Protein AF-A0AAP0NH43-F1 (afdb_monomer_lite)

Structure (mmCIF, N/CA/C/O backbone):
data_AF-A0AAP0NH43-F1
#
_entry.id   AF-A0AAP0NH43-F1
#
loop_
_atom_site.group_PDB
_atom_site.id
_atom_site.type_symbol
_atom_site.label_atom_id
_atom_site.label_alt_id
_atom_site.label_comp_id
_atom_site.label_asym_id
_atom_site.label_entity_id
_atom_site.label_seq_id
_atom_site.pdbx_PDB_ins_code
_atom_site.Cartn_x
_atom_site.Cartn_y
_atom_site.Cartn_z
_atom_site.occupancy
_atom_site.B_iso_or_equiv
_atom_site.auth_seq_id
_atom_site.auth_comp_id
_atom_site.auth_asym_id
_atom_site.auth_atom_id
_atom_site.pdbx_PDB_model_num
ATOM 1 N N . MET A 1 1 ? 4.605 28.613 20.830 1.00 32.34 1 MET A N 1
ATOM 2 C CA . MET A 1 1 ? 5.825 27.874 21.217 1.00 32.34 1 MET A CA 1
ATOM 3 C C . MET A 1 1 ? 5.755 26.516 20.529 1.00 32.34 1 MET A C 1
ATOM 5 O O . MET A 1 1 ? 4.853 25.742 20.828 1.00 32.34 1 MET A O 1
ATOM 9 N N . GLN A 1 2 ? 6.570 26.328 19.493 1.00 30.38 2 GLN A N 1
ATOM 10 C CA . GLN A 1 2 ? 6.540 25.186 18.573 1.00 30.38 2 GLN A CA 1
ATOM 11 C C . GLN A 1 2 ? 7.007 23.934 19.332 1.00 30.38 2 GLN A C 1
ATOM 13 O O . GLN A 1 2 ? 8.040 23.977 19.994 1.00 30.38 2 GLN A O 1
ATOM 18 N N . LYS A 1 3 ? 6.209 22.860 19.336 1.00 32.19 3 LYS A N 1
ATOM 19 C CA . LYS A 1 3 ? 6.607 21.598 19.978 1.00 32.19 3 LYS A CA 1
ATOM 20 C C . LYS A 1 3 ? 7.585 20.870 19.043 1.00 32.19 3 LYS A C 1
ATOM 22 O O . LYS A 1 3 ? 7.276 20.797 17.853 1.00 32.19 3 LYS A O 1
ATOM 27 N N . PRO A 1 4 ? 8.721 20.355 19.540 1.00 31.78 4 PRO A N 1
ATOM 28 C CA . PRO A 1 4 ? 9.677 19.633 18.707 1.00 31.78 4 PRO A CA 1
ATOM 29 C C . PRO A 1 4 ? 9.049 18.349 18.153 1.00 31.78 4 PRO A C 1
ATOM 31 O O . PRO A 1 4 ? 8.292 17.666 18.848 1.00 31.78 4 PRO A O 1
ATOM 34 N N . VAL A 1 5 ? 9.352 18.041 16.892 1.00 36.41 5 VAL A N 1
ATOM 35 C CA . VAL A 1 5 ? 8.942 16.800 16.223 1.00 36.41 5 VAL A CA 1
ATOM 36 C C . VAL A 1 5 ? 9.982 15.725 16.536 1.00 36.41 5 VAL A C 1
ATOM 38 O O . VAL A 1 5 ? 11.179 15.952 16.376 1.00 36.41 5 VAL A O 1
ATOM 41 N N . ILE A 1 6 ? 9.529 14.565 17.011 1.00 36.94 6 ILE A N 1
ATOM 42 C CA . ILE A 1 6 ? 10.383 13.418 17.340 1.00 36.94 6 ILE A CA 1
ATOM 43 C C . ILE A 1 6 ? 10.369 12.475 16.134 1.00 36.94 6 ILE A C 1
ATOM 45 O O . ILE A 1 6 ? 9.297 12.018 15.736 1.00 36.94 6 ILE A O 1
ATOM 49 N N . MET A 1 7 ? 11.532 12.201 15.540 1.00 35.34 7 MET A N 1
ATOM 50 C CA . MET A 1 7 ? 11.675 11.243 14.436 1.00 35.34 7 MET A CA 1
ATOM 51 C C . MET A 1 7 ? 12.360 9.975 14.939 1.00 35.34 7 MET A C 1
ATOM 53 O O . MET A 1 7 ? 13.456 10.054 15.495 1.00 35.34 7 MET A O 1
ATOM 57 N N . ALA A 1 8 ? 11.730 8.817 14.723 1.00 36.88 8 ALA A N 1
ATOM 58 C CA . ALA A 1 8 ? 12.273 7.522 15.111 1.00 36.88 8 ALA A CA 1
ATOM 59 C C . ALA A 1 8 ? 12.771 6.739 13.888 1.00 36.88 8 ALA A C 1
ATOM 61 O O . ALA A 1 8 ? 11.999 6.053 13.222 1.00 36.88 8 ALA A O 1
ATOM 62 N N . LEU A 1 9 ? 14.072 6.812 13.590 1.00 36.31 9 LEU A N 1
ATOM 63 C CA . LEU A 1 9 ? 14.700 5.898 12.631 1.00 36.31 9 LEU A CA 1
ATOM 64 C C . LEU A 1 9 ? 15.127 4.624 13.371 1.00 36.31 9 LEU A C 1
ATOM 66 O O . LEU A 1 9 ? 15.939 4.650 14.290 1.00 36.31 9 LEU A O 1
ATOM 70 N N . SER A 1 10 ? 14.575 3.477 12.991 1.00 33.34 10 SER A N 1
ATOM 71 C CA . SER A 1 10 ? 14.989 2.190 13.553 1.00 33.34 10 SER A CA 1
ATOM 72 C C . SER A 1 10 ? 16.256 1.694 12.848 1.00 33.34 10 SER A C 1
ATOM 74 O O . SER A 1 10 ? 16.202 1.168 11.740 1.00 33.34 10 SER A O 1
ATOM 76 N N . ASN A 1 11 ? 17.399 1.824 13.524 1.00 30.52 11 ASN A N 1
ATOM 77 C CA . ASN A 1 11 ? 18.545 0.943 13.324 1.00 30.52 11 ASN A CA 1
ATOM 78 C C . ASN A 1 11 ? 18.842 0.235 14.659 1.00 30.52 11 ASN A C 1
ATOM 80 O O . ASN A 1 11 ? 19.116 0.918 15.645 1.00 30.52 11 ASN A O 1
ATOM 84 N N . PRO A 1 12 ? 18.752 -1.103 14.741 1.00 32.88 12 PRO A N 1
ATOM 85 C CA . PRO A 1 12 ? 19.100 -1.857 15.935 1.00 32.88 12 PRO A CA 1
ATOM 86 C C . PRO A 1 12 ? 20.591 -2.220 15.906 1.00 32.88 12 PRO A C 1
ATOM 88 O O . PRO A 1 12 ? 20.947 -3.395 15.914 1.00 32.88 12 PRO A O 1
ATOM 91 N N . THR A 1 13 ? 21.474 -1.226 15.857 1.00 35.88 13 THR A N 1
ATOM 92 C CA . THR A 1 13 ? 22.888 -1.411 16.201 1.00 35.88 13 THR A CA 1
ATOM 93 C C . THR A 1 13 ? 23.391 -0.199 16.973 1.00 35.88 13 THR A C 1
ATOM 95 O O . THR A 1 13 ? 22.907 0.917 16.808 1.00 35.88 13 THR A O 1
ATOM 98 N N . SER A 1 14 ? 24.357 -0.440 17.857 1.00 36.69 14 SER A N 1
ATOM 99 C CA . SER A 1 14 ? 24.960 0.485 18.826 1.00 36.69 14 SER A CA 1
ATOM 100 C C . SER A 1 14 ? 25.767 1.644 18.213 1.00 36.69 14 SER A C 1
ATOM 102 O O . SER A 1 14 ? 26.727 2.112 18.819 1.00 36.69 14 SER A O 1
ATOM 104 N N . GLN A 1 15 ? 25.423 2.087 17.004 1.00 40.03 15 GLN A N 1
ATOM 105 C CA . GLN A 1 15 ? 26.043 3.214 16.316 1.00 40.03 15 GLN A CA 1
ATOM 106 C C . GLN A 1 15 ? 24.947 4.091 15.708 1.00 40.03 15 GLN A C 1
ATOM 108 O O . GLN A 1 15 ? 24.573 3.947 14.546 1.00 40.03 15 GLN A O 1
ATOM 113 N N . SER A 1 16 ? 24.399 4.993 16.520 1.00 42.12 16 SER A N 1
ATOM 114 C CA . SER A 1 16 ? 23.664 6.143 16.002 1.00 42.12 16 SER A CA 1
ATOM 115 C C . SER A 1 16 ? 24.661 7.093 15.333 1.00 4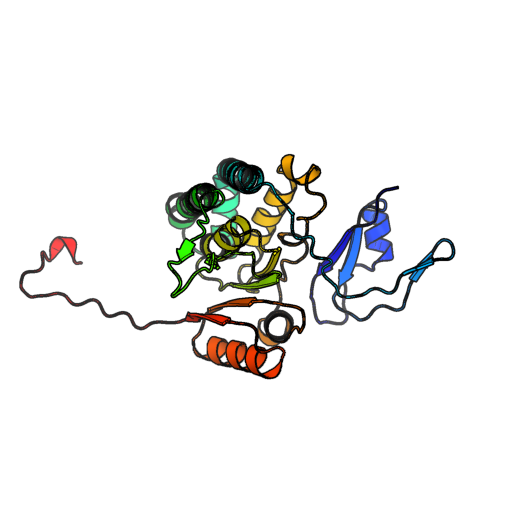2.12 16 SER A C 1
ATOM 117 O O . SER A 1 16 ? 25.631 7.494 15.971 1.00 42.12 16 SER A O 1
ATOM 119 N N . GLU A 1 17 ? 24.418 7.487 14.082 1.00 40.03 17 GLU A N 1
ATOM 120 C CA . GLU A 1 17 ? 25.254 8.471 13.370 1.00 40.03 17 GLU A CA 1
ATOM 121 C C . GLU A 1 17 ? 25.128 9.901 13.939 1.00 40.03 17 GLU A C 1
ATOM 123 O O . GLU A 1 17 ? 25.898 10.781 13.566 1.00 40.03 17 GLU A O 1
ATOM 128 N N . CYS A 1 18 ? 24.172 10.145 14.844 1.00 41.47 18 CYS A N 1
ATOM 129 C CA . CYS A 1 18 ? 24.058 11.377 15.625 1.00 41.47 18 CYS A CA 1
ATOM 130 C C . CYS A 1 18 ? 23.290 11.138 16.936 1.00 41.47 18 CYS A C 1
ATOM 132 O O . CYS A 1 18 ? 22.401 10.284 17.011 1.00 41.47 18 CYS A O 1
ATOM 134 N N . THR A 1 19 ? 23.623 11.903 17.969 1.00 49.22 19 THR A N 1
ATOM 135 C CA . THR A 1 19 ? 22.902 11.971 19.246 1.00 49.22 19 THR A CA 1
ATOM 136 C C . THR A 1 19 ? 21.683 12.894 19.141 1.00 49.22 19 THR A C 1
ATOM 138 O O . THR A 1 19 ? 21.646 13.804 18.314 1.00 49.22 19 THR A O 1
ATOM 141 N N . ALA A 1 20 ? 20.687 12.720 20.017 1.00 46.12 20 ALA A N 1
ATOM 142 C CA . ALA A 1 20 ? 19.491 13.570 20.060 1.00 46.12 20 ALA A CA 1
ATOM 143 C C . ALA A 1 20 ? 19.814 15.074 20.218 1.00 46.12 20 ALA A C 1
ATOM 145 O O . ALA A 1 20 ? 19.116 15.921 19.657 1.00 46.12 20 ALA A O 1
ATOM 146 N N . GLU A 1 21 ? 20.886 15.400 20.947 1.00 47.81 21 GLU A N 1
ATOM 147 C CA . GLU A 1 21 ? 21.361 16.768 21.176 1.00 47.81 21 GLU A CA 1
ATOM 148 C C . GLU A 1 21 ? 22.017 17.376 19.926 1.00 47.81 21 GLU A C 1
ATOM 150 O O . GLU A 1 21 ? 21.708 18.513 19.554 1.00 47.81 21 GLU A O 1
ATOM 155 N N . GLU A 1 22 ? 22.850 16.609 19.216 1.00 48.50 22 GLU A N 1
ATOM 156 C CA . GLU A 1 22 ? 23.424 17.019 17.924 1.00 48.50 22 GLU A CA 1
ATOM 157 C C . GLU A 1 22 ? 22.325 17.271 16.893 1.00 48.50 22 GLU A C 1
ATOM 159 O O . GLU A 1 22 ? 22.345 18.264 16.166 1.00 48.50 22 GLU A O 1
ATOM 164 N N . ALA A 1 23 ? 21.317 16.408 16.879 1.00 47.31 23 ALA A N 1
ATOM 165 C CA . ALA A 1 23 ? 20.202 16.479 15.957 1.00 47.31 23 ALA A CA 1
ATOM 166 C C . ALA A 1 23 ? 19.261 17.669 16.239 1.00 47.31 23 ALA A C 1
ATOM 168 O O . ALA A 1 23 ? 18.801 18.353 15.315 1.00 47.31 23 ALA A O 1
ATOM 169 N N . TYR A 1 24 ? 19.027 17.976 17.516 1.00 47.53 24 TYR A N 1
ATOM 170 C CA . TYR A 1 24 ? 18.317 19.180 17.953 1.00 47.53 24 TYR A CA 1
ATOM 171 C C . TYR A 1 24 ? 19.086 20.455 17.600 1.00 47.53 24 TYR A C 1
ATOM 173 O O . TYR A 1 24 ? 18.508 21.422 17.096 1.00 47.53 24 TYR A O 1
ATOM 181 N N . THR A 1 25 ? 20.402 20.437 17.788 1.00 48.38 25 THR A N 1
ATOM 182 C CA . THR A 1 25 ? 21.282 21.568 17.474 1.00 48.38 25 THR A CA 1
ATOM 183 C C . THR A 1 25 ? 21.350 21.822 15.968 1.00 48.38 25 THR A C 1
ATOM 185 O O . THR A 1 25 ? 21.124 22.950 15.520 1.00 48.38 25 THR A O 1
ATOM 188 N N . TRP A 1 26 ? 21.571 20.780 15.161 1.00 47.56 26 TRP A N 1
ATOM 189 C CA . TRP A 1 26 ? 21.638 20.875 13.699 1.00 47.56 26 TRP A CA 1
ATOM 190 C C . TRP A 1 26 ? 20.309 21.330 13.088 1.00 47.56 26 TRP A C 1
ATOM 192 O O . TRP A 1 26 ? 20.280 22.171 12.187 1.00 47.56 26 TRP A O 1
ATOM 202 N N . SER A 1 27 ? 19.193 20.853 13.644 1.00 41.84 27 SER A N 1
ATOM 203 C CA . SER A 1 27 ? 17.851 21.256 13.220 1.00 41.84 27 SER A CA 1
ATOM 204 C C . SER A 1 27 ? 17.395 22.607 13.780 1.00 41.84 27 SER A C 1
ATOM 206 O O . SER A 1 27 ? 16.277 23.027 13.482 1.00 41.84 27 SER A O 1
ATOM 208 N N . LYS A 1 28 ? 18.222 23.317 14.564 1.00 48.31 28 LYS A N 1
ATOM 209 C CA . LYS A 1 28 ? 17.872 24.588 15.232 1.00 48.31 28 LYS A CA 1
ATOM 210 C C . LYS A 1 28 ? 16.613 24.485 16.104 1.00 48.31 28 LYS A C 1
ATOM 212 O O . LYS A 1 28 ? 15.794 25.401 16.137 1.00 48.31 28 LYS A O 1
ATOM 217 N N . GLY A 1 29 ? 16.451 23.357 16.786 1.00 44.47 29 GLY A N 1
ATOM 218 C CA . GLY A 1 29 ? 15.331 23.085 17.683 1.00 44.47 29 GLY A CA 1
ATOM 219 C C . GLY A 1 29 ? 14.057 22.584 17.003 1.00 44.47 29 GLY A C 1
ATOM 220 O O . GLY A 1 29 ? 13.007 22.527 17.643 1.00 44.47 29 GLY A O 1
ATOM 221 N N . HIS A 1 30 ? 14.121 22.218 15.720 1.00 39.31 30 HIS A N 1
ATOM 222 C CA . HIS A 1 30 ? 12.954 21.732 14.980 1.00 39.31 30 HIS A CA 1
ATOM 223 C C . HIS A 1 30 ? 12.761 20.208 15.053 1.00 39.31 30 HIS A C 1
ATOM 225 O O . HIS A 1 30 ? 11.638 19.743 14.849 1.00 39.31 30 HIS A O 1
ATOM 231 N N . ALA A 1 31 ? 13.805 19.433 15.361 1.00 36.66 31 ALA A N 1
ATOM 232 C CA . ALA A 1 31 ? 13.747 17.973 15.390 1.00 36.66 31 ALA A CA 1
ATOM 233 C C . ALA A 1 31 ? 14.529 17.372 16.566 1.00 36.66 31 ALA A C 1
ATOM 235 O O . ALA A 1 31 ? 15.609 17.839 16.907 1.00 36.66 31 ALA A O 1
ATOM 236 N N . ILE A 1 32 ? 14.003 16.295 17.148 1.00 42.19 32 ILE A N 1
ATOM 237 C CA . ILE A 1 32 ? 14.752 15.378 18.017 1.00 42.19 32 ILE A CA 1
ATOM 238 C C . ILE A 1 32 ? 14.862 14.064 17.244 1.00 42.19 32 ILE A C 1
ATOM 240 O O . ILE A 1 32 ? 13.845 13.429 16.955 1.00 42.19 32 ILE A O 1
ATOM 244 N N . PHE A 1 33 ? 16.080 13.682 16.863 1.00 44.97 33 PHE A N 1
ATOM 245 C CA . PHE A 1 33 ? 16.330 12.412 16.188 1.00 44.97 33 PHE A CA 1
ATOM 246 C C . PHE A 1 33 ? 16.550 11.345 17.260 1.00 44.97 33 PHE A C 1
ATOM 248 O O . PHE A 1 33 ? 17.437 11.478 18.101 1.00 44.97 33 PHE A O 1
ATOM 255 N N . ALA A 1 34 ? 15.725 10.304 17.251 1.00 37.81 34 ALA A N 1
ATOM 256 C CA . ALA A 1 34 ? 15.794 9.212 18.206 1.00 37.81 34 ALA A CA 1
ATOM 257 C C . ALA A 1 34 ? 15.913 7.898 17.434 1.00 37.81 34 ALA A C 1
ATOM 259 O O . ALA A 1 34 ? 14.922 7.321 16.993 1.00 37.81 34 ALA A O 1
ATOM 260 N N . SER A 1 35 ? 17.140 7.408 17.250 1.00 39.31 35 SER A N 1
ATOM 261 C CA . SER A 1 35 ? 17.332 6.005 16.882 1.00 39.31 35 SER A CA 1
ATOM 262 C C . SER A 1 35 ? 16.654 5.124 17.930 1.00 39.31 35 SER A C 1
ATOM 264 O O . SER A 1 35 ? 16.740 5.472 19.100 1.00 39.31 35 SER A O 1
ATOM 266 N N . GLY A 1 36 ? 16.001 4.023 17.548 1.00 40.47 36 GLY A N 1
ATOM 267 C CA . GLY A 1 36 ? 15.178 3.153 18.415 1.00 40.47 36 GLY A CA 1
ATOM 268 C C . GLY A 1 36 ? 15.847 2.454 19.620 1.00 40.47 36 GLY A C 1
ATOM 269 O O . GLY A 1 36 ? 15.508 1.310 19.908 1.00 40.47 36 GLY A O 1
ATOM 270 N N . SER A 1 37 ? 16.764 3.112 20.323 1.00 36.03 37 SER A N 1
ATOM 271 C CA . SER A 1 37 ? 17.271 2.742 21.641 1.00 36.03 37 SER A CA 1
ATOM 272 C C . SER A 1 37 ? 16.378 3.343 22.737 1.00 36.03 37 SER A C 1
ATOM 274 O O . SER A 1 37 ? 15.854 4.446 22.560 1.00 36.03 37 SER A O 1
ATOM 276 N N . PRO A 1 38 ? 16.206 2.663 23.884 1.00 40.81 38 PRO A N 1
ATOM 277 C CA . PRO A 1 38 ? 15.618 3.282 25.066 1.00 40.81 38 PRO A CA 1
ATOM 278 C C . PRO A 1 38 ? 16.505 4.454 25.501 1.00 40.81 38 PRO A C 1
ATOM 280 O O . PRO A 1 38 ? 17.705 4.284 25.708 1.00 40.81 38 PRO A O 1
ATOM 283 N N . PHE A 1 39 ? 15.921 5.645 25.592 1.00 46.03 39 PHE A N 1
ATOM 284 C CA . PHE A 1 39 ? 16.594 6.842 26.088 1.00 46.03 39 PHE A CA 1
ATOM 285 C C . PHE A 1 39 ? 16.193 7.093 27.540 1.00 46.03 39 PHE A C 1
ATOM 287 O O . PHE A 1 39 ? 15.035 6.888 27.916 1.00 46.03 39 PHE A O 1
ATOM 294 N N . ASP A 1 40 ? 17.138 7.594 28.331 1.00 46.47 40 ASP A N 1
ATOM 295 C CA . ASP A 1 40 ? 16.840 8.111 29.660 1.00 46.47 40 ASP A CA 1
ATOM 296 C C . ASP A 1 40 ? 15.926 9.352 29.554 1.00 46.47 40 ASP A C 1
ATOM 298 O O . ASP A 1 40 ? 16.035 10.126 28.594 1.00 46.47 40 ASP A O 1
ATOM 302 N N . PRO A 1 41 ? 14.993 9.562 30.503 1.00 55.06 41 PRO A N 1
ATOM 303 C CA . PRO A 1 41 ? 14.165 10.763 30.543 1.00 55.06 41 PRO A CA 1
ATOM 304 C C . PRO A 1 41 ? 15.006 12.045 30.528 1.00 55.06 41 PRO A C 1
ATOM 306 O O . PRO A 1 41 ? 15.965 12.174 31.285 1.00 55.06 41 PRO A O 1
ATOM 309 N N . VAL A 1 42 ? 14.616 13.019 29.704 1.00 47.09 42 VAL A N 1
ATOM 310 C CA . VAL A 1 42 ? 15.303 14.313 29.597 1.00 47.09 42 VAL A CA 1
ATOM 311 C C . VAL A 1 42 ? 14.541 15.359 30.398 1.00 47.09 42 VAL A C 1
ATOM 313 O O . VAL A 1 42 ? 13.354 15.581 30.166 1.00 47.09 42 VAL A O 1
ATOM 316 N N . GLU A 1 43 ? 15.212 16.045 31.319 1.00 51.84 43 GLU A N 1
ATOM 317 C CA . GLU A 1 43 ? 14.629 17.163 32.062 1.00 51.84 43 GLU A CA 1
ATOM 318 C C . GLU A 1 43 ? 15.019 18.506 31.427 1.00 51.84 43 GLU A C 1
ATOM 320 O O . GLU A 1 43 ? 16.197 18.805 31.246 1.00 51.84 43 GLU A O 1
ATOM 325 N N . TYR A 1 44 ? 14.031 19.336 31.081 1.00 41.19 44 TYR A N 1
ATOM 326 C CA . TYR A 1 44 ? 14.266 20.676 30.537 1.00 41.19 44 TYR A CA 1
ATOM 327 C C . TYR A 1 44 ? 13.187 21.662 30.997 1.00 41.19 44 TYR A C 1
ATOM 329 O O . TYR A 1 44 ? 11.989 21.387 30.899 1.00 41.19 44 TYR A O 1
ATOM 337 N N . ASN A 1 45 ? 13.605 22.832 31.496 1.00 46.00 45 ASN A N 1
ATOM 338 C CA . ASN A 1 45 ? 12.727 23.873 32.053 1.00 46.00 45 ASN A CA 1
ATOM 339 C C . ASN A 1 45 ? 11.732 23.350 33.113 1.00 46.00 45 ASN A C 1
ATOM 341 O O . ASN A 1 45 ? 10.552 23.710 33.102 1.00 46.00 45 ASN A O 1
ATOM 345 N N . GLY A 1 46 ? 12.200 22.474 34.011 1.00 60.28 46 GLY A N 1
ATOM 346 C CA . GLY A 1 46 ? 11.394 21.893 35.094 1.00 60.28 46 GLY A CA 1
ATOM 347 C C . GLY A 1 46 ? 10.324 20.902 34.626 1.00 60.28 46 GLY A C 1
AT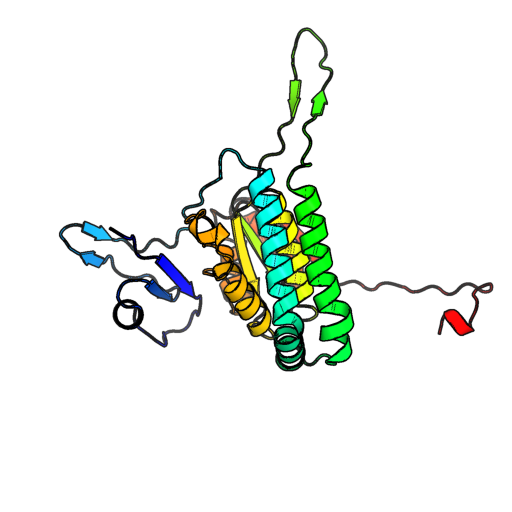OM 348 O O . GLY A 1 46 ? 9.376 20.620 35.358 1.00 60.28 46 GLY A O 1
ATOM 349 N N . LYS A 1 47 ? 10.428 20.404 33.388 1.00 37.44 47 LYS A N 1
ATOM 350 C CA . LYS A 1 47 ? 9.562 19.359 32.838 1.00 37.44 47 LYS A CA 1
ATOM 351 C C . LYS A 1 47 ? 10.398 18.151 32.451 1.00 37.44 47 LYS A C 1
ATOM 353 O O . LYS A 1 47 ? 11.387 18.286 31.736 1.00 37.44 47 LYS A O 1
ATOM 358 N N . VAL A 1 48 ? 9.953 16.979 32.891 1.00 48.03 48 VAL A N 1
ATOM 359 C CA . VAL A 1 48 ? 10.540 15.690 32.524 1.00 48.03 48 VAL A CA 1
ATOM 360 C C . VAL A 1 48 ? 9.862 15.190 31.253 1.00 48.03 48 VAL A C 1
ATOM 362 O O . VAL A 1 48 ? 8.650 14.967 31.217 1.00 48.03 48 VAL A O 1
ATOM 365 N N . PHE A 1 49 ? 10.651 15.022 30.203 1.00 41.81 49 PHE A N 1
ATOM 366 C CA . PHE A 1 49 ? 10.254 14.424 28.941 1.00 41.81 49 PHE A CA 1
ATOM 367 C C . PHE A 1 49 ? 10.744 12.983 28.938 1.00 41.81 49 PHE A C 1
ATOM 369 O O . PHE A 1 49 ? 11.929 12.719 28.767 1.00 41.81 49 PHE A O 1
ATOM 376 N N . VAL A 1 50 ? 9.825 12.043 29.142 1.00 46.00 50 VAL A N 1
ATOM 377 C CA . VAL A 1 50 ? 10.114 10.622 28.947 1.00 46.00 50 VAL A CA 1
ATOM 378 C C . VAL A 1 50 ? 9.990 10.340 27.447 1.00 46.00 50 VAL A C 1
ATOM 380 O O . VAL A 1 50 ? 8.896 10.526 26.902 1.00 46.00 50 VAL A O 1
ATOM 383 N N . PRO A 1 51 ? 11.068 9.935 26.756 1.00 42.31 51 PRO A N 1
ATOM 384 C CA . PRO A 1 51 ? 10.993 9.522 25.362 1.00 42.31 51 PRO A CA 1
ATOM 385 C C . PRO A 1 51 ? 10.182 8.225 25.266 1.00 42.31 51 PRO A C 1
ATOM 387 O O . PRO A 1 51 ? 10.686 7.119 25.422 1.00 42.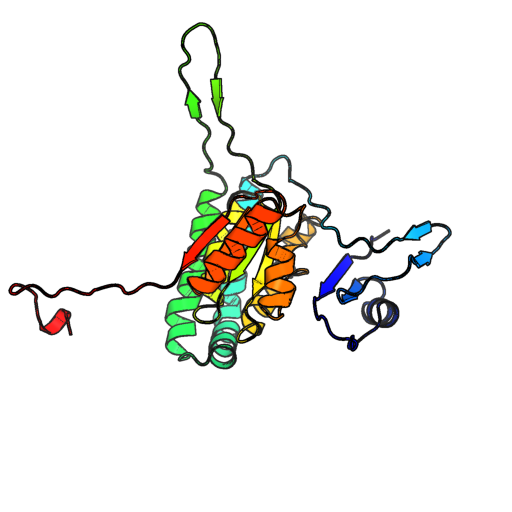31 51 PRO A O 1
ATOM 390 N N . GLY A 1 52 ? 8.876 8.377 25.055 1.00 37.41 52 GLY A N 1
ATOM 391 C CA . GLY A 1 52 ? 7.985 7.282 24.706 1.00 37.41 52 GLY A CA 1
ATOM 392 C C . GLY A 1 52 ? 8.090 6.991 23.215 1.00 37.41 52 GLY A 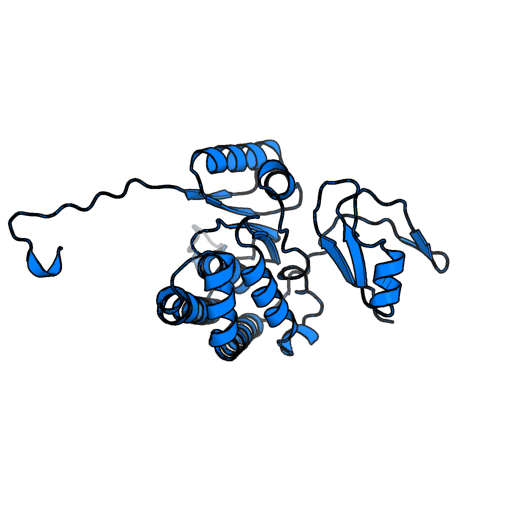C 1
ATOM 393 O O . GLY A 1 52 ? 8.011 7.903 22.391 1.00 37.41 52 GLY A O 1
ATOM 394 N N . GLN A 1 53 ? 8.222 5.720 22.856 1.00 36.81 53 GLN A N 1
ATOM 395 C CA . GLN A 1 53 ? 8.047 5.258 21.485 1.00 36.81 53 GLN A CA 1
ATOM 396 C C . GLN A 1 53 ? 6.544 5.253 21.179 1.00 36.81 53 GLN A C 1
ATOM 398 O O . GLN A 1 53 ? 5.913 4.210 21.232 1.00 36.81 53 GLN A O 1
ATOM 403 N N . PHE A 1 54 ? 5.928 6.422 20.973 1.00 34.41 54 PHE A N 1
ATOM 404 C CA . PHE A 1 54 ? 4.482 6.478 20.749 1.00 34.41 54 PHE A CA 1
ATOM 405 C C . PHE A 1 54 ? 4.049 7.516 19.718 1.00 34.41 54 PHE A C 1
ATOM 407 O O . PHE A 1 54 ? 4.178 8.730 19.905 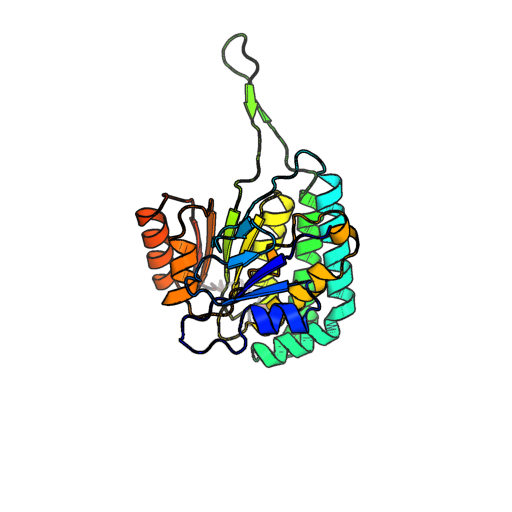1.00 34.41 54 PHE A O 1
ATOM 414 N N . LEU A 1 55 ? 3.433 6.978 18.660 1.00 31.78 55 LEU A N 1
ATOM 415 C CA . LEU A 1 55 ? 2.479 7.651 17.794 1.00 31.78 55 LEU A CA 1
ATOM 416 C C . LEU A 1 55 ? 1.360 8.249 18.655 1.00 31.78 55 LEU A C 1
ATOM 418 O O . LEU A 1 55 ? 0.514 7.528 19.176 1.00 31.78 55 LEU A O 1
ATOM 422 N N . ARG A 1 56 ? 1.293 9.575 18.761 1.00 28.66 56 ARG A N 1
ATOM 423 C CA . ARG A 1 56 ? 0.019 10.224 19.081 1.00 28.66 56 ARG A CA 1
ATOM 424 C C . ARG A 1 56 ? -0.736 10.427 17.775 1.00 28.66 56 ARG A C 1
ATOM 426 O O . ARG A 1 56 ? -0.447 11.350 17.019 1.00 28.66 56 ARG A O 1
ATOM 433 N N . VAL A 1 57 ? -1.652 9.503 17.516 1.00 29.62 57 VAL A N 1
ATOM 434 C CA . VAL A 1 57 ? -2.607 9.500 16.405 1.00 29.62 57 VAL A CA 1
ATOM 435 C C . VAL A 1 57 ? -3.666 10.556 16.674 1.00 29.62 57 VAL A C 1
ATOM 437 O O . VAL A 1 57 ? -4.243 10.594 17.757 1.00 29.62 57 VAL A O 1
ATOM 440 N N . PHE A 1 58 ? -3.933 11.406 15.690 1.00 31.23 58 PHE A N 1
ATOM 441 C CA . PHE A 1 58 ? -5.090 12.288 15.712 1.00 31.23 58 PHE A CA 1
ATOM 442 C C . PHE A 1 58 ? -5.989 11.875 14.561 1.00 31.23 58 PHE A C 1
ATOM 444 O O . PHE A 1 58 ? -5.652 12.070 13.394 1.00 31.23 58 PHE A O 1
ATOM 451 N N . ILE A 1 59 ? -7.113 11.256 14.910 1.00 35.81 59 ILE A N 1
ATOM 452 C CA . ILE A 1 59 ? -8.209 11.001 13.983 1.00 35.81 59 ILE A CA 1
ATOM 453 C C . ILE A 1 59 ? -8.849 12.361 13.720 1.00 35.81 59 ILE A C 1
ATOM 455 O O . ILE A 1 59 ? -9.293 13.037 14.648 1.00 35.81 59 ILE A O 1
ATOM 459 N N . MET A 1 60 ? -8.833 12.807 12.466 1.00 37.84 60 MET A N 1
ATOM 460 C CA . MET A 1 60 ? -9.566 14.011 12.104 1.00 37.84 60 MET A CA 1
ATOM 461 C C . MET A 1 60 ? -11.060 13.709 12.125 1.00 37.84 60 MET A C 1
ATOM 463 O O . MET A 1 60 ? -11.577 13.042 11.230 1.00 37.84 60 MET A O 1
ATOM 467 N N . GLU A 1 61 ? -11.745 14.245 13.128 1.00 37.06 61 GLU A N 1
ATOM 468 C CA . GLU A 1 61 ? -13.187 14.427 13.082 1.00 37.06 61 GLU A CA 1
ATOM 469 C C . GLU A 1 61 ? -13.490 15.477 12.004 1.00 37.06 61 GLU A C 1
ATOM 471 O O . GLU A 1 61 ? -13.239 16.669 12.166 1.00 37.06 61 GLU A O 1
ATOM 476 N N . ASP A 1 62 ? -13.991 14.980 10.876 1.00 48.31 62 ASP A N 1
ATOM 477 C CA . ASP A 1 62 ? -14.616 15.729 9.789 1.00 48.31 62 ASP A CA 1
ATOM 478 C C . ASP A 1 62 ? -13.678 16.532 8.858 1.00 48.31 62 ASP A C 1
ATOM 480 O O . ASP A 1 62 ? -13.120 17.568 9.232 1.00 48.31 62 ASP A O 1
ATOM 484 N N . LYS A 1 63 ? -13.517 16.024 7.614 1.00 53.53 63 LYS A N 1
ATOM 485 C CA . LYS A 1 63 ? -13.229 16.749 6.346 1.00 53.53 63 LYS A CA 1
ATOM 486 C C . LYS A 1 63 ? -12.846 15.780 5.205 1.00 53.53 63 LYS A C 1
ATOM 488 O O . LYS A 1 63 ? -11.723 15.797 4.694 1.00 53.53 63 LYS A O 1
ATOM 493 N N . ASP A 1 64 ? -13.787 14.971 4.717 1.00 56.53 64 ASP A N 1
ATOM 494 C CA . ASP A 1 64 ? -13.539 14.050 3.587 1.00 56.53 64 ASP A CA 1
ATOM 495 C C . ASP A 1 64 ? -13.013 14.752 2.319 1.00 56.53 64 ASP A C 1
ATOM 497 O O . ASP A 1 64 ? -12.069 14.292 1.671 1.00 56.53 64 ASP A O 1
ATOM 501 N N . LYS A 1 65 ? -13.528 15.955 2.029 1.00 59.38 65 LYS A N 1
ATOM 502 C CA . LYS A 1 65 ? -13.067 16.793 0.905 1.00 59.38 65 LYS A CA 1
ATOM 503 C C . LYS A 1 65 ? -11.606 17.232 1.027 1.00 59.38 65 LYS A C 1
ATOM 505 O O . LYS A 1 65 ? -10.972 17.546 0.022 1.00 59.38 65 LYS A O 1
ATOM 510 N N . PHE A 1 66 ? -11.068 17.289 2.241 1.00 69.44 66 PHE A N 1
ATOM 511 C CA . PHE A 1 66 ? -9.690 17.701 2.481 1.00 69.44 66 PHE A CA 1
ATOM 512 C C . PHE A 1 66 ? -8.718 16.553 2.207 1.00 69.44 66 PHE A C 1
ATOM 514 O O . PHE A 1 66 ? -7.727 16.779 1.518 1.00 69.44 66 PHE A O 1
ATOM 521 N N . LYS A 1 67 ? -9.064 15.318 2.611 1.00 75.44 67 LYS A N 1
ATOM 522 C CA . LYS A 1 67 ? -8.307 14.098 2.264 1.00 75.44 67 LYS A CA 1
ATOM 523 C C . LYS A 1 67 ? -8.161 13.944 0.750 1.00 75.44 67 LYS A C 1
ATOM 525 O O . LYS A 1 67 ? -7.054 13.760 0.256 1.00 75.44 67 LYS A O 1
ATOM 530 N N . SER A 1 68 ? -9.266 14.092 0.015 1.00 84.94 68 SER A N 1
ATOM 531 C CA . SER A 1 68 ? -9.267 14.007 -1.451 1.00 84.94 68 SER A CA 1
ATOM 532 C C . SER A 1 68 ? -8.307 15.022 -2.085 1.00 84.94 68 SER A C 1
ATOM 534 O O . SER A 1 68 ? -7.403 14.644 -2.826 1.00 84.94 68 SER A O 1
ATOM 536 N N . ARG A 1 69 ? -8.429 16.308 -1.722 1.00 83.88 69 ARG A N 1
ATOM 537 C CA . ARG A 1 69 ? -7.557 17.376 -2.245 1.00 83.88 69 ARG A CA 1
ATOM 538 C C . ARG A 1 69 ? -6.085 17.135 -1.950 1.00 83.88 69 ARG A C 1
ATOM 540 O O . ARG A 1 69 ? -5.244 17.392 -2.798 1.00 83.88 69 ARG A O 1
ATOM 547 N N . ILE A 1 70 ? -5.782 16.642 -0.759 1.00 82.69 70 ILE A N 1
ATOM 548 C CA . ILE A 1 70 ? -4.416 16.349 -0.340 1.00 82.69 70 ILE A CA 1
ATOM 549 C C . ILE A 1 70 ? -3.787 15.252 -1.193 1.00 82.69 70 ILE A C 1
ATOM 551 O O . ILE A 1 70 ? -2.654 15.411 -1.641 1.00 82.69 70 ILE A O 1
ATOM 555 N N . LEU A 1 71 ? -4.526 14.169 -1.443 1.00 87.44 71 LEU A N 1
ATOM 556 C CA . LEU A 1 71 ? -4.055 13.071 -2.284 1.00 87.44 71 LEU A CA 1
ATOM 557 C C . LEU A 1 71 ? -3.867 13.514 -3.742 1.00 87.44 71 LEU A C 1
ATOM 559 O O . LEU A 1 71 ? -2.895 13.094 -4.363 1.00 87.44 71 LEU A O 1
ATOM 563 N N . LEU A 1 72 ? -4.731 14.401 -4.255 1.00 91.25 72 LEU A N 1
ATOM 564 C CA . LEU A 1 72 ? -4.554 15.024 -5.575 1.00 91.25 72 LEU A CA 1
ATOM 565 C C . LEU A 1 72 ? -3.296 15.899 -5.623 1.00 91.25 72 LEU A C 1
ATOM 567 O O . LEU A 1 72 ? -2.430 15.670 -6.455 1.00 91.25 72 LEU A O 1
ATOM 571 N N . CYS A 1 73 ? -3.138 16.841 -4.687 1.00 88.75 73 CYS A N 1
ATOM 572 C CA . CYS A 1 73 ? -1.963 17.716 -4.661 1.00 88.75 73 CYS A CA 1
ATOM 573 C C . CYS A 1 73 ? -0.653 16.936 -4.501 1.00 88.75 73 CYS A C 1
ATOM 575 O O . CYS A 1 73 ? 0.374 17.327 -5.050 1.00 88.75 73 CYS A O 1
ATOM 577 N N . PHE A 1 74 ? -0.679 15.844 -3.738 1.00 87.69 74 PHE A N 1
ATOM 578 C CA . PHE A 1 74 ? 0.465 14.956 -3.607 1.00 87.69 74 PHE A CA 1
ATOM 579 C C . PHE A 1 74 ? 0.779 14.225 -4.922 1.00 87.69 74 PHE A C 1
ATOM 581 O O . PHE A 1 74 ? 1.944 14.164 -5.314 1.00 87.69 74 PHE A O 1
ATOM 588 N N . ALA A 1 75 ? -0.236 13.721 -5.627 1.00 92.25 75 ALA A N 1
ATOM 589 C CA . ALA A 1 75 ? -0.054 13.099 -6.935 1.00 92.25 75 ALA A CA 1
ATOM 590 C C . ALA A 1 75 ? 0.534 14.086 -7.960 1.00 92.25 75 ALA A C 1
ATOM 592 O O . ALA A 1 75 ? 1.529 13.755 -8.606 1.00 92.25 75 ALA A O 1
ATOM 593 N N . ASP A 1 76 ? 0.006 15.315 -8.020 1.00 92.19 76 ASP A N 1
ATOM 594 C CA . ASP A 1 76 ? 0.521 16.393 -8.878 1.00 92.19 76 ASP A CA 1
ATOM 595 C C . ASP A 1 76 ? 1.986 16.730 -8.554 1.00 92.19 76 ASP A C 1
ATOM 597 O O . ASP A 1 76 ? 2.790 17.033 -9.438 1.00 92.19 76 ASP A O 1
ATOM 601 N N . LEU A 1 77 ? 2.354 16.709 -7.269 1.00 90.75 77 LEU A N 1
ATOM 602 C CA . LEU A 1 77 ? 3.728 16.965 -6.847 1.00 90.75 77 LEU A CA 1
ATOM 603 C C . LEU A 1 77 ? 4.660 15.827 -7.274 1.00 90.75 77 LEU A C 1
ATOM 605 O O . LEU A 1 77 ? 5.728 16.087 -7.822 1.00 90.75 77 LEU A O 1
ATOM 609 N N . VAL A 1 78 ? 4.255 14.573 -7.085 1.00 90.88 78 VAL A N 1
ATOM 610 C CA . VAL A 1 78 ? 5.033 13.418 -7.556 1.00 90.88 78 VAL A CA 1
ATOM 611 C C . VAL A 1 78 ? 5.209 13.448 -9.072 1.00 90.88 78 VAL A C 1
ATOM 613 O O . VAL A 1 78 ? 6.304 13.173 -9.561 1.00 90.88 78 VAL A O 1
ATOM 616 N N . GLU A 1 79 ? 4.176 13.841 -9.817 1.00 94.06 79 GLU A N 1
ATOM 617 C CA . GLU A 1 79 ? 4.249 13.971 -11.273 1.00 94.06 79 GLU A CA 1
ATOM 618 C C . GLU A 1 79 ? 5.303 15.004 -11.710 1.00 94.06 79 GLU A C 1
ATOM 620 O O . GLU A 1 79 ? 6.087 14.734 -12.625 1.00 94.06 79 GLU A O 1
ATOM 625 N N . LYS A 1 80 ? 5.421 16.136 -11.000 1.00 94.81 80 LYS A N 1
ATOM 626 C CA . LYS A 1 80 ? 6.472 17.146 -11.250 1.00 94.81 80 LYS A CA 1
ATOM 627 C C . LYS A 1 80 ? 7.889 16.615 -11.024 1.00 94.81 80 LYS A C 1
ATOM 629 O O . LYS A 1 80 ? 8.811 17.044 -11.712 1.00 94.81 80 LYS A O 1
ATOM 634 N N . HIS A 1 81 ? 8.055 15.670 -10.101 1.00 93.69 81 HIS A N 1
ATOM 635 C CA . HIS A 1 81 ? 9.337 15.028 -9.785 1.00 93.69 81 HIS A CA 1
ATOM 636 C C . HIS A 1 81 ? 9.516 13.662 -10.467 1.00 93.69 81 HIS A C 1
ATOM 638 O O . HIS A 1 81 ? 10.433 12.909 -10.130 1.00 93.69 81 HIS A O 1
ATOM 644 N N . SER A 1 82 ? 8.669 13.330 -11.447 1.00 93.94 82 SER A N 1
ATOM 645 C CA . SER A 1 82 ? 8.663 12.023 -12.117 1.00 93.94 82 SER A CA 1
ATOM 646 C C . SER A 1 82 ? 10.019 11.653 -12.721 1.00 93.94 82 SER A C 1
ATOM 648 O O . SER A 1 82 ? 10.481 10.533 -12.536 1.00 93.94 82 SER A O 1
ATOM 650 N N . ASN A 1 83 ? 10.714 12.585 -13.374 1.00 92.50 83 ASN A N 1
ATOM 651 C CA . ASN A 1 83 ? 12.027 12.301 -13.963 1.00 92.50 83 ASN A CA 1
ATOM 652 C C . ASN A 1 83 ? 13.070 11.896 -12.908 1.00 92.50 83 ASN A C 1
ATOM 654 O O . ASN A 1 83 ? 13.794 10.921 -13.105 1.00 92.50 83 ASN A O 1
ATOM 658 N N . GLU A 1 84 ? 13.126 12.610 -11.782 1.00 93.31 84 GLU A N 1
ATOM 659 C CA . GLU A 1 84 ? 14.060 12.329 -10.684 1.00 93.31 84 GLU A CA 1
ATOM 660 C C . GLU A 1 84 ? 13.729 10.993 -10.015 1.00 93.31 84 GLU A C 1
ATOM 662 O O . GLU A 1 84 ? 14.613 10.164 -9.798 1.00 93.31 84 GLU A O 1
ATOM 667 N N . LEU A 1 85 ? 12.442 10.751 -9.756 1.00 91.81 85 LEU A N 1
ATOM 668 C CA . LEU A 1 85 ? 11.954 9.498 -9.188 1.00 91.81 85 LEU A CA 1
ATOM 669 C C . LEU A 1 85 ? 12.190 8.306 -10.116 1.00 91.81 85 LEU A C 1
ATOM 671 O O . LEU A 1 85 ? 12.502 7.222 -9.632 1.00 91.81 85 LEU A O 1
ATOM 675 N N . ALA A 1 86 ? 12.082 8.492 -11.433 1.00 94.19 86 ALA A N 1
ATOM 676 C CA . ALA A 1 86 ? 12.345 7.440 -12.408 1.00 94.19 86 ALA A CA 1
ATOM 677 C C . ALA A 1 86 ? 13.817 7.029 -12.375 1.00 94.19 86 ALA A C 1
ATOM 679 O O . ALA A 1 86 ? 14.120 5.836 -12.319 1.00 94.19 86 ALA A O 1
ATOM 680 N N . VAL A 1 87 ? 14.733 8.005 -12.369 1.00 92.44 87 VAL A N 1
ATOM 681 C CA . VAL A 1 87 ? 16.173 7.738 -12.234 1.00 92.44 87 VAL A CA 1
ATOM 682 C C . VAL A 1 87 ? 16.454 7.062 -10.894 1.00 92.44 87 VAL A C 1
ATOM 684 O O . VAL A 1 87 ? 17.130 6.036 -10.864 1.00 92.44 87 VAL A O 1
ATOM 687 N N . LEU A 1 88 ? 15.893 7.578 -9.800 1.00 87.12 88 LEU A N 1
ATOM 688 C CA . LEU A 1 88 ? 16.114 7.019 -8.470 1.00 87.12 88 LEU A CA 1
ATOM 689 C C . LEU A 1 88 ? 15.613 5.577 -8.362 1.00 87.12 88 LEU A C 1
ATOM 691 O O . LEU A 1 88 ? 16.359 4.720 -7.903 1.00 87.12 88 LEU A O 1
ATOM 695 N N . GLU A 1 89 ? 14.398 5.281 -8.826 1.00 88.31 89 GLU A N 1
ATOM 696 C CA . GLU A 1 89 ? 13.840 3.924 -8.807 1.00 88.31 89 GLU A CA 1
ATOM 697 C C . GLU A 1 89 ? 14.668 2.969 -9.676 1.00 88.31 89 GLU A C 1
ATOM 699 O O . GLU A 1 89 ? 14.930 1.840 -9.267 1.00 88.31 89 GLU A O 1
ATOM 704 N N . THR A 1 90 ? 15.139 3.431 -10.837 1.00 88.06 90 THR A N 1
ATOM 705 C CA . THR A 1 90 ? 16.036 2.667 -11.725 1.00 88.06 90 THR A CA 1
ATOM 706 C C . THR A 1 90 ? 17.315 2.270 -10.996 1.00 88.06 90 THR A C 1
ATOM 708 O O . THR A 1 90 ? 17.693 1.102 -11.008 1.00 88.06 90 THR A O 1
ATOM 711 N N . TRP A 1 91 ? 17.970 3.221 -10.326 1.00 87.62 91 TRP A N 1
ATOM 712 C CA . TRP A 1 91 ? 19.240 2.985 -9.634 1.00 87.62 91 TRP A CA 1
ATOM 713 C C . TRP A 1 91 ? 19.070 2.166 -8.355 1.00 87.62 91 TRP A C 1
ATOM 715 O O . TRP A 1 91 ? 19.865 1.274 -8.079 1.00 87.62 91 TRP A O 1
ATOM 725 N N . ASN A 1 92 ? 18.030 2.466 -7.585 1.00 79.88 92 ASN A N 1
ATOM 726 C CA . ASN A 1 92 ? 17.748 1.841 -6.300 1.00 79.88 92 ASN A CA 1
ATOM 727 C C . ASN A 1 92 ? 17.284 0.385 -6.472 1.00 79.88 92 ASN A C 1
ATOM 729 O O . ASN A 1 92 ? 17.698 -0.480 -5.713 1.00 79.88 92 ASN A O 1
ATOM 733 N N . ASN A 1 93 ? 16.443 0.098 -7.473 1.00 86.00 93 ASN A N 1
ATOM 734 C CA . ASN A 1 93 ? 15.900 -1.245 -7.705 1.00 86.00 93 ASN A CA 1
ATOM 735 C C . ASN A 1 93 ? 16.673 -2.065 -8.753 1.00 86.00 93 ASN A C 1
ATOM 737 O O . ASN A 1 93 ? 16.665 -3.292 -8.683 1.00 86.00 93 ASN A O 1
ATOM 741 N N . GLY A 1 94 ? 17.319 -1.415 -9.724 1.00 89.31 94 GLY A N 1
ATOM 742 C CA . GLY A 1 94 ? 17.987 -2.079 -10.848 1.00 89.31 94 GLY A CA 1
ATOM 743 C C . GLY A 1 94 ? 17.076 -2.393 -12.044 1.00 89.31 94 GLY A C 1
ATOM 744 O O . GLY A 1 94 ? 17.460 -3.177 -12.911 1.00 89.31 94 GLY A O 1
ATOM 745 N N . LYS A 1 95 ? 15.872 -1.809 -12.113 1.00 89.88 95 LYS A N 1
ATOM 746 C CA . LYS A 1 95 ? 14.944 -1.968 -13.250 1.00 89.88 95 LYS A CA 1
ATOM 747 C C . LYS A 1 95 ? 15.271 -1.020 -14.409 1.00 89.88 95 LYS A C 1
ATOM 749 O O . LYS A 1 95 ? 15.868 0.025 -14.169 1.00 89.88 95 LYS A O 1
ATOM 754 N N . PRO A 1 96 ? 14.843 -1.315 -15.653 1.00 96.19 96 PRO A N 1
ATOM 755 C CA . PRO A 1 96 ? 15.019 -0.397 -16.775 1.00 96.19 96 PRO A CA 1
ATOM 756 C C . PRO A 1 96 ? 14.340 0.957 -16.538 1.00 96.19 96 PRO A C 1
ATOM 758 O O . PRO A 1 96 ? 13.190 1.016 -16.098 1.00 96.19 96 PRO A O 1
ATOM 761 N N . TYR A 1 97 ? 15.016 2.041 -16.928 1.00 95.00 97 TYR A N 1
ATOM 762 C CA . TYR A 1 97 ? 14.486 3.402 -16.798 1.00 95.00 97 TYR A CA 1
ATOM 763 C C . TYR A 1 97 ? 13.132 3.577 -17.478 1.00 95.00 97 TYR A C 1
ATOM 765 O O . TYR A 1 97 ? 12.230 4.198 -16.924 1.00 95.00 97 TYR A O 1
ATOM 773 N N . GLU A 1 98 ? 12.958 2.983 -18.658 1.00 96.12 98 GLU A N 1
ATOM 774 C CA . GLU A 1 98 ? 11.698 3.065 -19.389 1.00 96.12 98 GLU A CA 1
ATOM 775 C C . GLU A 1 98 ? 10.530 2.444 -18.612 1.00 96.12 98 GLU A C 1
ATOM 777 O O . GLU A 1 98 ? 9.441 3.015 -18.589 1.00 96.12 98 GLU A O 1
ATOM 782 N N . GLN A 1 99 ? 10.760 1.331 -17.909 1.00 95.12 99 GLN A N 1
ATOM 783 C CA . GLN A 1 99 ? 9.744 0.719 -17.056 1.00 95.12 99 GLN A CA 1
ATOM 784 C C . GLN A 1 99 ? 9.387 1.643 -15.882 1.00 95.12 99 GLN A C 1
ATOM 786 O O . GLN A 1 99 ? 8.204 1.892 -15.634 1.00 95.12 99 GLN A O 1
ATOM 791 N N . ALA A 1 100 ? 10.390 2.195 -15.192 1.00 94.19 100 ALA A N 1
ATOM 792 C CA . ALA A 1 100 ? 10.168 3.117 -14.079 1.00 94.19 100 ALA A CA 1
ATOM 793 C C . ALA A 1 100 ? 9.410 4.385 -14.525 1.00 94.19 100 ALA A C 1
ATOM 795 O O . ALA A 1 100 ? 8.405 4.759 -13.916 1.00 94.19 100 ALA A O 1
ATOM 796 N N . ALA A 1 101 ? 9.853 5.007 -15.621 1.00 95.75 101 ALA A N 1
ATOM 797 C CA . ALA A 1 101 ? 9.333 6.277 -16.123 1.00 95.75 101 ALA A CA 1
ATOM 798 C C . ALA A 1 101 ? 7.968 6.155 -16.813 1.00 95.75 101 ALA A C 1
ATOM 800 O O . ALA A 1 101 ? 7.100 6.997 -16.597 1.00 95.75 101 ALA A O 1
ATOM 801 N N . LYS A 1 102 ? 7.765 5.135 -17.658 1.00 96.00 102 LYS A N 1
ATOM 802 C CA . LYS A 1 102 ? 6.562 5.027 -18.505 1.00 96.00 102 LYS A CA 1
ATOM 803 C C . LYS A 1 102 ? 5.483 4.109 -17.943 1.00 96.00 102 LYS A C 1
ATOM 805 O O . LYS A 1 102 ? 4.348 4.179 -18.403 1.00 96.00 102 LYS A O 1
ATOM 810 N N . THR A 1 103 ? 5.813 3.255 -16.973 1.00 95.25 103 THR A N 1
ATOM 811 C CA . THR A 1 103 ? 4.849 2.303 -16.397 1.00 95.25 103 THR A CA 1
ATOM 812 C C . THR A 1 103 ? 4.583 2.600 -14.929 1.00 95.25 103 THR A C 1
ATOM 814 O O . THR A 1 103 ? 3.446 2.883 -14.555 1.00 95.25 103 THR A O 1
ATOM 817 N N . GLU A 1 104 ? 5.615 2.567 -14.085 1.00 95.44 104 GLU A N 1
ATOM 818 C CA . GLU A 1 104 ? 5.419 2.593 -12.631 1.00 95.44 104 GLU A CA 1
ATOM 819 C C . GLU A 1 104 ? 5.012 3.960 -12.092 1.00 95.44 104 GLU A C 1
ATOM 821 O O . GLU A 1 104 ? 4.077 4.038 -11.298 1.00 95.44 104 GLU A O 1
ATOM 826 N N . LEU A 1 105 ? 5.658 5.039 -12.536 1.00 95.69 105 LEU A N 1
ATOM 827 C CA . LEU A 1 105 ? 5.293 6.392 -12.112 1.00 95.69 105 LEU A CA 1
ATOM 828 C C . LEU A 1 105 ? 3.902 6.826 -12.593 1.00 95.69 105 LEU A C 1
ATOM 830 O O . LEU A 1 105 ? 3.117 7.284 -11.761 1.00 95.69 105 LEU A O 1
ATOM 834 N N . PRO A 1 106 ? 3.525 6.630 -13.872 1.00 96.44 106 PRO A N 1
ATOM 835 C CA . PRO A 1 106 ? 2.160 6.900 -14.309 1.00 96.44 106 PRO A CA 1
ATOM 836 C C . PRO A 1 106 ? 1.130 6.074 -13.535 1.00 96.44 106 PRO A C 1
ATOM 838 O O . PRO A 1 106 ? 0.070 6.586 -13.170 1.00 96.44 106 PRO A O 1
ATOM 841 N N . LEU A 1 107 ? 1.445 4.810 -13.224 1.00 96.75 107 LEU A N 1
ATOM 842 C CA . LEU A 1 107 ? 0.584 3.974 -12.391 1.00 96.75 107 LEU A CA 1
ATOM 843 C C . LEU A 1 107 ? 0.483 4.512 -10.957 1.00 96.75 107 LEU A C 1
ATOM 845 O O . LEU A 1 107 ? -0.621 4.569 -10.420 1.00 96.75 107 LEU A O 1
ATOM 849 N N . PHE A 1 108 ? 1.592 4.943 -10.354 1.00 95.75 108 PHE A N 1
ATOM 850 C CA . PHE A 1 108 ? 1.621 5.565 -9.030 1.00 95.75 108 PHE A CA 1
ATOM 851 C C . PHE A 1 108 ? 0.686 6.777 -8.964 1.00 95.75 108 PHE A C 1
ATOM 853 O O . PHE A 1 108 ? -0.211 6.821 -8.120 1.00 95.75 108 PHE A O 1
ATOM 860 N N . VAL A 1 109 ? 0.851 7.731 -9.886 1.00 96.25 109 VAL A N 1
ATOM 861 C CA . VAL A 1 109 ? 0.037 8.958 -9.950 1.00 96.25 109 VAL A CA 1
ATOM 862 C C . VAL A 1 109 ? -1.437 8.603 -10.151 1.00 96.25 109 VAL A C 1
ATOM 864 O O . VAL A 1 109 ? -2.305 9.062 -9.405 1.00 96.25 109 VAL A O 1
ATOM 867 N N . ARG A 1 110 ? -1.728 7.690 -11.088 1.00 96.69 110 ARG A N 1
ATOM 868 C CA . ARG A 1 110 ? -3.090 7.206 -11.347 1.00 96.69 110 ARG A CA 1
ATOM 869 C C . ARG A 1 110 ? -3.734 6.575 -10.112 1.00 96.69 110 ARG A C 1
ATOM 871 O O . ARG A 1 110 ? -4.924 6.788 -9.882 1.00 96.69 110 ARG A O 1
ATOM 878 N N . LEU A 1 111 ? -2.988 5.791 -9.334 1.00 96.56 111 LEU A N 1
ATOM 879 C CA . LEU A 1 111 ? -3.497 5.171 -8.109 1.00 96.56 111 LEU A CA 1
ATOM 880 C C . LEU A 1 111 ? -3.880 6.233 -7.077 1.00 96.56 111 LEU A C 1
ATOM 882 O O . LEU A 1 111 ? -4.988 6.179 -6.547 1.00 96.56 111 LEU A O 1
ATOM 886 N N . PHE A 1 112 ? -3.032 7.237 -6.845 1.00 94.00 112 PHE A N 1
ATOM 887 C CA . PHE A 1 112 ? -3.369 8.327 -5.925 1.00 94.00 112 PHE A CA 1
ATOM 888 C C . PHE A 1 112 ? -4.567 9.154 -6.398 1.00 94.00 112 PHE A C 1
ATOM 890 O O . PHE A 1 112 ? -5.435 9.457 -5.579 1.00 94.00 112 PHE A O 1
ATOM 897 N N . HIS A 1 113 ? -4.697 9.430 -7.699 1.00 94.81 113 HIS A N 1
ATOM 898 C CA . HIS A 1 113 ? -5.909 10.048 -8.255 1.00 94.81 113 HIS A CA 1
ATOM 899 C C . HIS A 1 113 ? -7.160 9.194 -8.020 1.00 94.81 113 HIS A C 1
ATOM 901 O O . HIS A 1 113 ? -8.200 9.710 -7.608 1.00 94.81 113 HIS A O 1
ATOM 907 N N . CYS A 1 114 ? -7.060 7.879 -8.228 1.00 96.00 114 CYS A N 1
ATOM 908 C CA . CYS A 1 114 ? -8.157 6.950 -7.973 1.00 96.00 114 CYS A CA 1
ATOM 909 C C . CYS A 1 114 ? -8.582 6.984 -6.495 1.00 96.00 114 CYS A C 1
ATOM 911 O O . CYS A 1 114 ? -9.757 7.192 -6.194 1.00 96.00 114 CYS A O 1
ATOM 913 N N . TYR A 1 115 ? -7.633 6.856 -5.563 1.00 94.50 115 TYR A N 1
ATOM 914 C CA . TYR A 1 115 ? -7.926 6.866 -4.126 1.00 94.50 115 TYR A CA 1
ATOM 915 C C . TYR A 1 115 ? -8.406 8.230 -3.623 1.00 94.50 115 TYR A C 1
ATOM 917 O O . TYR A 1 115 ? -9.291 8.289 -2.769 1.00 94.50 115 TYR A O 1
ATOM 925 N N . ALA A 1 116 ? -7.912 9.328 -4.196 1.00 91.56 116 ALA A N 1
ATOM 926 C CA . ALA A 1 116 ? -8.456 10.656 -3.939 1.00 91.56 116 ALA A CA 1
ATOM 927 C C . ALA A 1 116 ? -9.939 10.751 -4.323 1.00 91.56 116 ALA A C 1
ATOM 929 O O . ALA A 1 116 ? -10.723 11.367 -3.599 1.00 91.56 116 ALA A O 1
ATOM 930 N N . GLY A 1 117 ? -10.329 10.110 -5.429 1.00 92.44 117 GLY A N 1
ATOM 931 C CA . GLY A 1 117 ? -11.721 10.002 -5.862 1.00 92.44 117 GLY A CA 1
ATOM 932 C C . GLY A 1 117 ? -12.599 9.153 -4.938 1.00 92.44 117 GLY A C 1
ATOM 933 O O . GLY A 1 117 ? -13.807 9.372 -4.905 1.00 92.44 117 GLY A O 1
ATOM 934 N N . TRP A 1 118 ? -12.017 8.224 -4.176 1.00 91.94 118 TRP A N 1
ATOM 935 C CA . TRP A 1 118 ? -12.725 7.412 -3.179 1.00 91.94 118 TRP A CA 1
ATOM 936 C C . TRP A 1 118 ? -12.877 8.098 -1.818 1.00 91.94 118 TRP A C 1
ATOM 938 O O . TRP A 1 118 ? -13.820 7.789 -1.092 1.00 91.94 118 TRP A O 1
ATOM 948 N N . ALA A 1 119 ? -11.981 9.024 -1.467 1.00 88.88 119 ALA A N 1
ATOM 949 C CA . ALA A 1 119 ? -11.890 9.597 -0.122 1.00 88.88 119 ALA A CA 1
ATOM 950 C C . ALA A 1 119 ? -13.168 10.311 0.370 1.00 88.88 119 ALA A C 1
ATOM 952 O O . ALA A 1 119 ? -13.361 10.421 1.578 1.00 88.88 119 ALA A O 1
ATOM 953 N N . ASP A 1 120 ? -14.036 10.775 -0.538 1.00 86.50 120 ASP A N 1
ATOM 954 C CA . ASP A 1 120 ? -15.332 11.407 -0.242 1.00 86.50 120 ASP A CA 1
ATOM 955 C C . ASP A 1 120 ? -16.554 10.545 -0.617 1.00 86.50 120 ASP A C 1
ATOM 957 O O . ASP A 1 120 ? -17.686 11.031 -0.611 1.00 86.50 120 ASP A O 1
ATOM 961 N N . LYS A 1 121 ? -16.335 9.263 -0.939 1.00 90.44 121 LYS A N 1
ATOM 962 C CA . LYS A 1 121 ? -17.364 8.297 -1.379 1.00 90.44 121 LYS A CA 1
ATOM 963 C C . LYS A 1 121 ? -17.387 7.030 -0.524 1.00 90.44 121 LYS A C 1
ATOM 965 O O . LYS A 1 121 ? -17.846 5.976 -0.959 1.00 90.44 121 LYS A O 1
ATOM 970 N N . ILE A 1 122 ? -16.895 7.113 0.709 1.00 87.75 122 ILE A N 1
ATOM 971 C CA . ILE A 1 122 ? -17.001 6.014 1.670 1.00 87.75 122 ILE A CA 1
ATOM 972 C C . ILE A 1 122 ? -18.427 6.021 2.223 1.00 87.75 122 ILE A C 1
ATOM 974 O O . ILE A 1 122 ? -18.762 6.739 3.165 1.00 87.75 122 ILE A O 1
ATOM 978 N N . HIS A 1 123 ? -19.297 5.265 1.558 1.00 86.62 123 HIS A N 1
ATOM 979 C CA . HIS A 1 123 ? -20.723 5.245 1.856 1.00 86.62 123 HIS A CA 1
ATOM 980 C C . HIS A 1 123 ? -21.043 4.446 3.118 1.00 86.62 123 HIS A C 1
ATOM 982 O O . HIS A 1 123 ? -20.380 3.465 3.450 1.00 86.62 123 HIS A O 1
ATOM 988 N N . ARG A 1 124 ? -22.110 4.875 3.785 1.00 88.19 124 ARG A N 1
ATOM 989 C CA . ARG A 1 124 ? -22.772 4.197 4.901 1.00 88.19 124 ARG A CA 1
ATOM 990 C C . ARG A 1 124 ? -23.982 3.440 4.367 1.00 88.19 124 ARG A C 1
ATOM 992 O O . ARG A 1 124 ? -24.482 3.773 3.291 1.00 88.19 124 ARG A O 1
ATOM 999 N N . LEU A 1 125 ? -24.477 2.464 5.119 1.00 90.00 125 LEU A N 1
ATOM 1000 C CA . LEU A 1 125 ? -25.711 1.757 4.779 1.00 90.00 125 LEU A CA 1
ATOM 1001 C C . LEU A 1 125 ? -26.741 1.958 5.884 1.00 90.00 125 LEU A C 1
ATOM 1003 O O . LEU A 1 125 ? -26.427 1.814 7.060 1.00 90.00 125 LEU A O 1
ATOM 1007 N N . THR A 1 126 ? -27.978 2.258 5.505 1.00 93.19 126 THR A N 1
ATOM 1008 C CA . THR A 1 126 ? -29.131 2.145 6.403 1.00 93.19 126 THR A CA 1
ATOM 1009 C C . THR A 1 126 ? -29.741 0.769 6.187 1.00 93.19 126 THR A C 1
ATOM 1011 O O . THR A 1 126 ? -30.060 0.405 5.055 1.00 93.19 126 THR A O 1
ATOM 1014 N N . VAL A 1 127 ? -29.860 -0.010 7.258 1.00 93.62 127 VAL A N 1
ATOM 1015 C CA . VAL A 1 127 ? -30.305 -1.405 7.195 1.00 93.62 127 VAL A CA 1
ATOM 1016 C C . VAL A 1 127 ? -31.765 -1.476 7.642 1.00 93.62 127 VAL A C 1
ATOM 1018 O O . VAL A 1 127 ? -32.086 -0.946 8.709 1.00 93.62 127 VAL A O 1
ATOM 1021 N N . PRO A 1 128 ? -32.661 -2.116 6.866 1.00 92.25 128 PRO A N 1
ATOM 1022 C CA . PRO A 1 128 ? -34.014 -2.385 7.329 1.00 92.25 128 PRO A CA 1
ATOM 1023 C C . PRO A 1 128 ? -33.944 -3.408 8.465 1.00 92.25 128 PRO A C 1
ATOM 1025 O O . PRO A 1 128 ? -33.549 -4.553 8.254 1.00 92.25 128 PRO A O 1
ATOM 1028 N N . ALA A 1 129 ? -34.275 -2.971 9.675 1.00 91.62 129 ALA A N 1
ATOM 1029 C CA . ALA A 1 129 ? -34.309 -3.828 10.849 1.00 91.62 129 ALA A CA 1
ATOM 1030 C C . ALA A 1 129 ? -35.717 -4.383 11.071 1.00 91.62 129 ALA A C 1
ATOM 1032 O O . ALA A 1 129 ? -36.711 -3.707 10.799 1.00 91.62 129 ALA A O 1
ATOM 1033 N N . ASP A 1 130 ? -35.795 -5.592 11.620 1.00 93.56 130 ASP A N 1
ATOM 1034 C CA . ASP A 1 130 ? -37.058 -6.135 12.103 1.00 93.56 130 ASP A CA 1
ATOM 1035 C C . ASP A 1 130 ? -37.514 -5.330 13.334 1.00 93.56 130 ASP A C 1
ATOM 1037 O O . ASP A 1 130 ? -36.819 -5.263 14.349 1.00 93.56 130 ASP A O 1
ATOM 1041 N N . GLY A 1 131 ? -38.690 -4.700 13.249 1.00 92.38 131 GLY A N 1
ATOM 1042 C CA . GLY A 1 131 ? -39.263 -3.881 14.325 1.00 92.38 131 GLY A CA 1
ATOM 1043 C C . GLY A 1 131 ? -38.978 -2.372 14.210 1.00 92.38 131 GLY A C 1
ATOM 1044 O O . GLY A 1 131 ? -38.479 -1.898 13.191 1.00 92.38 131 GLY A O 1
ATOM 1045 N N . PRO A 1 132 ? -39.337 -1.569 15.232 1.00 92.06 132 PRO A N 1
ATOM 1046 C CA . PRO A 1 132 ? -39.290 -0.105 15.170 1.00 92.06 132 PRO A CA 1
ATOM 1047 C C . PRO A 1 132 ? -37.892 0.453 15.500 1.00 92.06 132 PRO A C 1
ATOM 1049 O O . PRO A 1 132 ? -37.748 1.318 16.365 1.00 92.06 132 PRO A O 1
ATOM 1052 N N . TYR A 1 133 ? -36.854 -0.045 14.826 1.00 94.94 133 TYR A N 1
ATOM 1053 C CA . TYR A 1 133 ? -35.467 0.373 15.045 1.00 94.94 133 TYR A CA 1
ATOM 1054 C C . TYR A 1 133 ? -34.894 1.094 13.824 1.00 94.94 133 TYR A C 1
ATOM 1056 O O . TYR A 1 133 ? -35.128 0.705 12.683 1.00 94.94 133 TYR A O 1
ATOM 1064 N N . HIS A 1 134 ? -34.092 2.131 14.070 1.00 93.25 134 HIS A N 1
ATOM 1065 C CA . HIS A 1 134 ? -33.247 2.740 13.048 1.00 93.25 134 HIS A CA 1
ATOM 1066 C C . HIS A 1 134 ? -31.838 2.157 13.154 1.00 93.25 134 HIS A C 1
ATOM 1068 O O . HIS A 1 134 ? -31.165 2.351 14.167 1.00 93.25 134 HIS A O 1
ATOM 1074 N N . VAL A 1 135 ? -31.393 1.454 12.112 1.00 94.06 135 VAL A N 1
ATOM 1075 C CA . VAL A 1 135 ? -30.065 0.835 12.061 1.00 94.06 135 VAL A CA 1
ATOM 1076 C C . VAL A 1 135 ? -29.280 1.413 10.893 1.00 94.06 135 VAL A C 1
ATOM 1078 O O . VAL A 1 135 ? -29.749 1.438 9.755 1.00 94.06 135 VAL A O 1
ATOM 1081 N N . GLN A 1 136 ? -28.061 1.863 11.174 1.00 94.62 136 GLN A N 1
ATOM 1082 C CA . GLN A 1 136 ? -27.116 2.341 10.172 1.00 94.62 136 GLN A CA 1
ATOM 1083 C C . GLN A 1 136 ? -25.710 1.822 10.469 1.00 94.62 136 GLN A C 1
ATOM 1085 O O . GLN A 1 136 ? -25.348 1.633 11.630 1.00 94.62 136 GLN A O 1
ATOM 1090 N N . THR A 1 137 ? -24.914 1.618 9.424 1.00 93.12 137 THR A N 1
ATOM 1091 C CA . THR A 1 137 ? -23.500 1.259 9.534 1.00 93.12 137 THR A CA 1
ATOM 1092 C C . THR A 1 137 ? -22.622 2.489 9.347 1.00 93.12 137 THR A C 1
ATOM 1094 O O . THR A 1 137 ? -22.890 3.350 8.507 1.00 93.12 137 THR A O 1
ATOM 1097 N N . LEU A 1 138 ? -21.550 2.565 10.130 1.00 88.81 138 LEU A N 1
ATOM 1098 C CA . LEU A 1 138 ? -20.489 3.551 9.964 1.00 88.81 138 LEU A CA 1
ATOM 1099 C C . LEU A 1 138 ? -19.236 2.828 9.471 1.00 88.81 138 LEU A C 1
ATOM 1101 O O . LEU A 1 138 ? -18.892 1.761 9.973 1.00 88.81 138 LEU A O 1
ATOM 1105 N N . HIS A 1 139 ? -18.566 3.405 8.478 1.00 89.44 139 HIS A N 1
ATOM 1106 C CA . HIS A 1 139 ? -17.258 2.945 8.022 1.00 89.44 139 HIS A CA 1
ATOM 1107 C C . HIS A 1 139 ? -16.204 3.914 8.541 1.00 89.44 139 HIS A C 1
ATOM 1109 O O . HIS A 1 139 ? -15.892 4.918 7.902 1.00 89.44 139 HIS A O 1
ATOM 1115 N N . GLU A 1 140 ? -15.717 3.630 9.742 1.00 86.44 140 GLU A N 1
ATOM 1116 C CA . GLU A 1 140 ? -14.709 4.439 10.417 1.00 86.44 140 GLU A CA 1
ATOM 1117 C C . GLU A 1 140 ? -13.295 3.965 10.038 1.00 86.44 140 GLU A C 1
ATOM 1119 O O . GLU A 1 140 ? -13.105 2.788 9.705 1.00 86.44 140 GLU A O 1
ATOM 1124 N N . PRO A 1 141 ? -12.288 4.860 10.053 1.00 85.94 141 PRO A N 1
ATOM 1125 C CA . PRO A 1 141 ? -10.896 4.448 9.930 1.00 85.94 141 PRO A CA 1
ATOM 1126 C C . PRO A 1 141 ? -10.550 3.426 11.018 1.00 85.94 141 PRO A C 1
ATOM 1128 O O . PRO A 1 141 ? -10.982 3.568 12.159 1.00 85.94 141 PRO A O 1
ATOM 1131 N N . ILE A 1 142 ? -9.727 2.428 10.691 1.00 87.69 142 ILE A N 1
ATOM 1132 C CA . ILE A 1 142 ? -9.305 1.419 11.668 1.00 87.69 142 ILE A CA 1
ATOM 1133 C C . ILE A 1 142 ? -8.340 1.989 12.715 1.00 87.69 142 ILE A C 1
ATOM 1135 O O . ILE A 1 142 ? -8.286 1.473 13.822 1.00 87.69 142 ILE A O 1
ATOM 1139 N N . GLY A 1 143 ? -7.585 3.037 12.364 1.00 82.31 143 GLY A N 1
ATOM 1140 C CA . GLY A 1 143 ? -6.598 3.673 13.240 1.00 82.31 143 GLY A CA 1
ATOM 1141 C C . GLY A 1 143 ? -5.201 3.695 12.618 1.00 82.31 143 GLY A C 1
ATOM 1142 O O . GLY A 1 143 ? -4.989 4.327 11.575 1.00 82.31 143 GLY A O 1
ATOM 1143 N N . VAL A 1 144 ? -4.237 3.039 13.263 1.00 80.31 144 VAL A N 1
ATOM 1144 C CA . VAL A 1 144 ? -2.843 2.883 12.822 1.00 80.31 144 VAL A CA 1
ATOM 1145 C C . VAL A 1 144 ? -2.693 1.653 11.931 1.00 80.31 144 VAL A C 1
ATOM 1147 O O . VAL A 1 144 ? -2.761 0.507 12.379 1.00 80.31 144 VAL A O 1
ATOM 1150 N N . ALA A 1 145 ? -2.405 1.883 10.654 1.00 84.44 145 ALA A N 1
ATOM 1151 C CA . ALA A 1 145 ? -2.076 0.840 9.695 1.00 84.44 145 ALA A CA 1
ATOM 1152 C C . ALA A 1 145 ? -0.553 0.650 9.589 1.00 84.44 145 ALA A C 1
ATOM 1154 O O . ALA A 1 145 ? 0.157 1.477 9.013 1.00 84.44 145 ALA A O 1
ATOM 1155 N N . GLY A 1 146 ? -0.050 -0.476 10.092 1.00 86.44 146 GLY A N 1
ATOM 1156 C CA . GLY A 1 146 ? 1.304 -0.951 9.829 1.00 86.44 146 GLY A CA 1
ATOM 1157 C C . GLY A 1 146 ? 1.394 -1.589 8.441 1.00 86.44 146 GLY A C 1
ATOM 1158 O O . GLY A 1 146 ? 0.638 -2.498 8.093 1.00 86.44 146 GLY A O 1
ATOM 1159 N N . GLN A 1 147 ? 2.310 -1.107 7.613 1.00 89.12 147 GLN A N 1
ATOM 1160 C CA . GLN A 1 147 ? 2.415 -1.483 6.208 1.00 89.12 147 GLN A CA 1
ATOM 1161 C C . GLN A 1 147 ? 3.837 -1.941 5.903 1.00 89.12 147 GLN A C 1
ATOM 1163 O O . GLN A 1 147 ? 4.786 -1.223 6.181 1.00 89.12 147 GLN A O 1
ATOM 1168 N N . ILE A 1 148 ? 3.999 -3.137 5.340 1.00 87.50 148 ILE A N 1
ATOM 1169 C CA . ILE A 1 148 ? 5.313 -3.713 5.017 1.00 87.50 148 ILE A CA 1
ATOM 1170 C C . ILE A 1 148 ? 5.339 -4.048 3.524 1.00 87.50 148 ILE A C 1
ATOM 1172 O O . ILE A 1 148 ? 4.506 -4.841 3.068 1.00 87.50 148 ILE A O 1
ATOM 1176 N N . ILE A 1 149 ? 6.255 -3.431 2.771 1.00 89.25 149 ILE A N 1
ATOM 1177 C CA . ILE A 1 149 ? 6.364 -3.572 1.305 1.00 89.25 149 ILE A CA 1
ATOM 1178 C C . ILE A 1 149 ? 7.650 -4.292 0.861 1.00 89.25 149 ILE A C 1
ATOM 1180 O O . ILE A 1 149 ? 8.676 -4.163 1.534 1.00 89.25 149 ILE A O 1
ATOM 1184 N N . PRO A 1 150 ? 7.616 -5.017 -0.276 1.00 92.19 150 PRO A N 1
ATOM 1185 C CA . PRO A 1 150 ? 8.774 -5.681 -0.870 1.00 92.19 150 PRO A CA 1
ATOM 1186 C C . PRO A 1 150 ? 9.586 -4.720 -1.754 1.00 92.19 150 PRO A C 1
ATOM 1188 O O . PRO A 1 150 ? 9.254 -3.544 -1.897 1.00 92.19 150 PRO A O 1
ATOM 1191 N N . TRP A 1 151 ? 10.633 -5.251 -2.388 1.00 86.44 151 TRP A N 1
ATOM 1192 C CA . TRP A 1 151 ? 11.587 -4.496 -3.207 1.00 86.44 151 TRP A CA 1
ATOM 1193 C C . TRP A 1 151 ? 11.215 -4.328 -4.669 1.00 86.44 151 TRP A C 1
ATOM 1195 O O . TRP A 1 151 ? 11.573 -3.316 -5.260 1.00 86.44 151 TRP A O 1
ATOM 1205 N N . ASN A 1 152 ? 10.498 -5.279 -5.262 1.00 91.12 152 ASN A N 1
ATOM 1206 C CA . ASN A 1 152 ? 10.321 -5.378 -6.713 1.00 91.12 152 ASN A CA 1
ATOM 1207 C C . ASN A 1 152 ? 9.635 -4.155 -7.358 1.00 91.12 152 ASN A C 1
ATOM 1209 O O . ASN A 1 152 ? 10.059 -3.709 -8.423 1.00 91.12 152 ASN A O 1
ATOM 1213 N N . PHE A 1 153 ? 8.627 -3.574 -6.707 1.00 92.62 153 PHE A N 1
ATOM 1214 C CA . PHE A 1 153 ? 7.891 -2.404 -7.207 1.00 92.62 153 PHE A CA 1
ATOM 1215 C C . PHE A 1 153 ? 7.703 -1.363 -6.100 1.00 92.62 153 PHE A C 1
ATOM 1217 O O . PHE A 1 153 ? 6.591 -1.170 -5.617 1.00 92.62 153 PHE A O 1
ATOM 1224 N N . THR A 1 154 ? 8.780 -0.711 -5.654 1.00 87.31 154 THR A N 1
ATOM 1225 C CA . THR A 1 154 ? 8.754 0.108 -4.424 1.00 87.31 154 THR A CA 1
ATOM 1226 C C . THR A 1 154 ? 7.717 1.228 -4.499 1.00 87.31 154 THR A C 1
ATOM 1228 O O . THR A 1 154 ? 6.894 1.362 -3.591 1.00 87.31 154 THR A O 1
ATOM 1231 N N . LEU A 1 155 ? 7.695 1.982 -5.604 1.00 90.69 155 LEU A N 1
ATOM 1232 C CA . LEU A 1 155 ? 6.709 3.044 -5.829 1.00 90.69 155 LEU A CA 1
ATOM 1233 C C . LEU A 1 155 ? 5.278 2.502 -5.843 1.00 90.69 155 LEU A C 1
ATOM 1235 O O . LEU A 1 155 ? 4.418 2.966 -5.096 1.00 90.69 155 LEU A O 1
ATOM 1239 N N . VAL A 1 156 ? 5.008 1.497 -6.671 1.00 94.31 156 VAL A N 1
ATOM 1240 C CA . VAL A 1 156 ? 3.644 0.977 -6.833 1.00 94.31 156 VAL A CA 1
ATOM 1241 C C . VAL A 1 156 ? 3.138 0.344 -5.531 1.00 94.31 156 VAL A C 1
ATOM 1243 O O . VAL A 1 156 ? 1.995 0.574 -5.139 1.00 94.31 156 VAL A O 1
ATOM 1246 N N . MET A 1 157 ? 3.998 -0.373 -4.802 1.00 94.12 157 MET A N 1
ATOM 1247 C CA . MET A 1 157 ? 3.672 -0.955 -3.496 1.00 94.12 157 MET A CA 1
ATOM 1248 C C . MET A 1 157 ? 3.393 0.114 -2.443 1.00 94.12 157 MET A C 1
ATOM 1250 O O . MET A 1 157 ? 2.477 -0.050 -1.634 1.00 94.12 157 MET A O 1
ATOM 1254 N N . PHE A 1 158 ? 4.141 1.221 -2.469 1.00 91.19 158 PHE A N 1
ATOM 1255 C CA . PHE A 1 158 ? 3.832 2.390 -1.656 1.00 91.19 158 PHE A CA 1
ATOM 1256 C C . PHE A 1 158 ? 2.419 2.892 -1.979 1.00 91.19 158 PHE A C 1
ATOM 1258 O O . PHE A 1 158 ? 1.601 3.023 -1.072 1.00 91.19 158 PHE A O 1
ATOM 1265 N N . ALA A 1 159 ? 2.095 3.117 -3.256 1.00 93.56 159 ALA A N 1
ATOM 1266 C CA . ALA A 1 159 ? 0.789 3.641 -3.660 1.00 93.56 159 ALA A CA 1
ATOM 1267 C C . ALA A 1 159 ? -0.378 2.717 -3.283 1.00 93.56 159 ALA A C 1
ATOM 1269 O O . ALA A 1 159 ? -1.381 3.193 -2.748 1.00 93.56 159 ALA A O 1
ATOM 1270 N N . TRP A 1 160 ? -0.240 1.405 -3.498 1.00 95.19 160 TRP A N 1
ATOM 1271 C CA . TRP A 1 160 ? -1.263 0.413 -3.148 1.00 95.19 160 TRP A CA 1
ATOM 1272 C C . TRP A 1 160 ? -1.540 0.306 -1.655 1.00 95.19 160 TRP A C 1
ATOM 1274 O O . TRP A 1 160 ? -2.637 -0.092 -1.268 1.00 95.19 160 TRP A O 1
ATOM 1284 N N . LYS A 1 161 ? -0.569 0.641 -0.806 1.00 92.56 161 LYS A N 1
ATOM 1285 C CA . LYS A 1 161 ? -0.754 0.593 0.643 1.00 92.56 161 LYS A CA 1
ATOM 1286 C C . LYS A 1 161 ? -1.154 1.951 1.205 1.00 92.56 161 LYS A C 1
ATOM 1288 O O . LYS A 1 161 ? -2.173 2.053 1.891 1.00 92.56 161 LYS A O 1
ATOM 1293 N N . VAL A 1 162 ? -0.397 2.994 0.885 1.00 89.31 162 VAL A N 1
ATOM 1294 C CA . VAL A 1 162 ? -0.585 4.334 1.444 1.00 89.31 162 VAL A CA 1
ATOM 1295 C C . VAL A 1 162 ? -1.864 4.969 0.910 1.00 89.31 162 VAL A C 1
ATOM 1297 O O . VAL A 1 162 ? -2.710 5.376 1.700 1.00 89.31 162 VAL A O 1
ATOM 1300 N N . GLY A 1 163 ? -2.069 4.972 -0.408 1.00 91.06 163 GLY A N 1
ATOM 1301 C CA . GLY A 1 163 ? -3.228 5.593 -1.055 1.00 91.06 163 GLY A CA 1
ATOM 1302 C C . GLY A 1 163 ? -4.588 5.243 -0.425 1.00 91.06 163 GLY A C 1
ATOM 1303 O O . GLY A 1 163 ? -5.277 6.156 0.041 1.00 91.06 163 GLY A O 1
ATOM 1304 N N . PRO A 1 164 ? -4.986 3.956 -0.343 1.00 93.44 164 PRO A N 1
ATOM 1305 C CA . PRO A 1 164 ? -6.288 3.587 0.209 1.00 93.44 164 PRO A CA 1
ATOM 1306 C C . PRO A 1 164 ? -6.372 3.817 1.719 1.00 93.44 164 PRO A C 1
ATOM 1308 O O . PRO A 1 164 ? -7.416 4.233 2.218 1.00 93.44 164 PRO A O 1
ATOM 1311 N N . ALA A 1 165 ? -5.286 3.592 2.464 1.00 88.50 165 ALA A N 1
ATOM 1312 C CA . ALA A 1 165 ? -5.289 3.809 3.905 1.00 88.50 165 ALA A CA 1
ATOM 1313 C C . ALA A 1 165 ? -5.496 5.294 4.248 1.00 88.50 165 ALA A C 1
ATOM 1315 O O . ALA A 1 165 ? -6.313 5.589 5.123 1.00 88.50 165 ALA A O 1
ATOM 1316 N N . LEU A 1 166 ? -4.864 6.213 3.508 1.00 85.62 166 LEU A N 1
ATOM 1317 C CA . LEU A 1 166 ? -5.084 7.655 3.653 1.00 85.62 166 LEU A CA 1
ATOM 1318 C C . LEU A 1 166 ? -6.482 8.090 3.205 1.00 85.62 166 LEU A C 1
ATOM 1320 O O . LEU A 1 166 ? -7.109 8.901 3.885 1.00 85.62 166 LEU A O 1
ATOM 1324 N N . ALA A 1 167 ? -6.998 7.543 2.101 1.00 88.19 167 ALA A N 1
ATOM 1325 C CA . ALA A 1 167 ? -8.357 7.842 1.640 1.00 88.19 167 ALA A CA 1
ATOM 1326 C C . ALA A 1 167 ? -9.408 7.465 2.701 1.00 88.19 167 ALA A C 1
ATOM 1328 O O . ALA A 1 167 ? -10.321 8.246 2.992 1.00 88.19 167 ALA A O 1
ATOM 1329 N N . CYS A 1 168 ? -9.210 6.320 3.359 1.00 87.75 168 CYS A N 1
ATOM 1330 C CA . CYS A 1 168 ? -10.026 5.865 4.482 1.00 87.75 168 CYS A CA 1
ATOM 1331 C C . CYS A 1 168 ? -9.760 6.607 5.802 1.00 87.75 168 CYS A C 1
ATOM 1333 O O . CYS A 1 168 ? -10.440 6.323 6.777 1.00 87.75 168 CYS A O 1
ATOM 1335 N N . GLY A 1 169 ? -8.821 7.559 5.855 1.00 79.69 169 GLY A N 1
ATOM 1336 C CA . GLY A 1 169 ? -8.537 8.367 7.048 1.00 79.69 169 GLY A CA 1
ATOM 1337 C C . GLY A 1 169 ? -7.652 7.691 8.098 1.00 79.69 169 GLY A C 1
ATOM 1338 O O . GLY A 1 169 ? -7.629 8.133 9.242 1.00 79.69 169 GLY A O 1
ATOM 1339 N N . ASN A 1 170 ? -6.932 6.629 7.734 1.00 79.88 170 ASN A N 1
ATOM 1340 C CA . ASN A 1 170 ? -6.009 5.954 8.642 1.00 79.88 170 ASN A CA 1
ATOM 1341 C C . ASN A 1 170 ? -4.685 6.711 8.755 1.00 79.88 170 ASN A C 1
ATOM 1343 O O . ASN A 1 170 ? -4.238 7.388 7.823 1.00 79.88 170 ASN A O 1
ATOM 1347 N N . THR A 1 171 ? -4.012 6.508 9.882 1.00 75.81 171 THR A N 1
ATOM 1348 C CA . THR A 1 171 ? -2.588 6.830 10.012 1.00 75.81 171 THR A CA 1
ATOM 1349 C C . THR A 1 171 ? -1.753 5.618 9.631 1.00 75.81 171 THR A C 1
ATOM 1351 O O . THR A 1 171 ? -2.243 4.491 9.636 1.00 75.81 171 THR A O 1
ATOM 1354 N N . ILE A 1 172 ? -0.507 5.843 9.219 1.00 76.31 172 ILE A N 1
ATOM 1355 C CA . ILE A 1 172 ? 0.305 4.803 8.587 1.00 76.31 172 ILE A CA 1
ATOM 1356 C C . ILE A 1 172 ? 1.704 4.789 9.184 1.00 76.31 172 ILE A C 1
ATOM 1358 O O . ILE A 1 172 ? 2.321 5.841 9.354 1.00 76.31 172 ILE A O 1
ATOM 1362 N N . VAL A 1 173 ? 2.204 3.580 9.429 1.00 77.44 173 VAL A N 1
ATOM 1363 C CA . VAL A 1 173 ? 3.620 3.290 9.670 1.00 77.44 173 VAL A CA 1
ATOM 1364 C C . VAL A 1 173 ? 4.087 2.371 8.549 1.00 77.44 173 VAL A C 1
ATOM 1366 O O . VAL A 1 173 ? 3.606 1.243 8.437 1.00 77.44 173 VAL A O 1
ATOM 1369 N N . LEU A 1 174 ? 4.991 2.851 7.695 1.00 78.94 174 LEU A N 1
ATOM 1370 C CA . LEU A 1 174 ? 5.437 2.119 6.512 1.00 78.94 174 LEU A CA 1
ATOM 1371 C C . LEU A 1 174 ? 6.866 1.603 6.700 1.00 78.94 174 LEU A C 1
ATOM 1373 O O . LEU A 1 174 ? 7.814 2.371 6.796 1.00 78.94 174 LEU A O 1
ATOM 1377 N N . LYS A 1 175 ? 7.045 0.288 6.661 1.00 80.75 175 LYS A N 1
ATOM 1378 C CA . LYS A 1 175 ? 8.353 -0.358 6.568 1.00 80.75 175 LYS A CA 1
ATOM 1379 C C . LYS A 1 175 ? 8.636 -0.686 5.106 1.00 80.75 175 LYS A C 1
ATOM 1381 O O . LYS A 1 175 ? 7.958 -1.524 4.502 1.00 80.75 175 LYS A O 1
ATOM 1386 N N . THR A 1 176 ? 9.659 -0.050 4.550 1.00 76.00 176 THR A N 1
ATOM 1387 C CA . THR A 1 176 ? 10.215 -0.400 3.241 1.00 76.00 176 THR A CA 1
ATOM 1388 C C . THR A 1 176 ? 11.244 -1.505 3.390 1.00 76.00 176 THR A C 1
ATOM 1390 O O . THR A 1 176 ? 11.827 -1.733 4.450 1.00 76.00 176 THR A O 1
ATOM 1393 N N . THR A 1 177 ? 11.456 -2.258 2.328 1.00 74.81 177 THR A N 1
ATOM 1394 C CA . THR A 1 177 ? 12.536 -3.239 2.275 1.00 74.81 177 THR A CA 1
ATOM 1395 C C . THR A 1 177 ? 13.907 -2.551 2.329 1.00 74.81 177 THR A C 1
ATOM 1397 O O . THR A 1 177 ? 14.079 -1.425 1.863 1.00 74.81 177 THR A O 1
ATOM 1400 N N . GLU A 1 178 ? 14.893 -3.232 2.891 1.00 65.69 178 GLU A N 1
ATOM 1401 C CA . GLU A 1 178 ? 16.258 -2.725 3.035 1.00 65.69 178 GLU A CA 1
ATOM 1402 C C . GLU A 1 178 ? 17.020 -2.615 1.702 1.00 65.69 178 GLU A C 1
ATOM 1404 O O . GLU A 1 178 ? 17.971 -1.849 1.603 1.00 65.69 178 GLU A O 1
ATOM 1409 N N . GLN A 1 179 ? 16.592 -3.350 0.672 1.00 72.56 179 GLN A N 1
ATOM 1410 C CA . GLN A 1 179 ? 17.223 -3.374 -0.649 1.00 72.56 179 GLN A CA 1
ATOM 1411 C C . GLN A 1 179 ? 16.885 -2.132 -1.478 1.00 72.56 179 GLN A C 1
ATOM 1413 O O . GLN A 1 179 ? 17.711 -1.701 -2.271 1.00 72.56 179 GLN A O 1
ATOM 1418 N N . THR A 1 180 ? 15.680 -1.573 -1.321 1.00 77.75 180 THR A N 1
ATOM 1419 C CA . THR A 1 180 ? 15.195 -0.461 -2.155 1.00 77.75 180 THR A CA 1
ATOM 1420 C C . THR A 1 180 ? 14.561 0.685 -1.350 1.00 77.75 180 THR A C 1
ATOM 1422 O O . THR A 1 180 ? 13.477 1.162 -1.695 1.00 77.75 180 THR A O 1
ATOM 1425 N N . PRO A 1 181 ? 15.207 1.214 -0.297 1.00 74.75 181 PRO A N 1
ATOM 1426 C CA . PRO A 1 181 ? 14.580 2.190 0.594 1.00 74.75 181 PRO A CA 1
ATOM 1427 C C . PRO A 1 181 ? 14.440 3.597 -0.008 1.00 74.75 181 PRO A C 1
ATOM 1429 O O . PRO A 1 181 ? 13.531 4.342 0.365 1.00 74.75 181 PRO A O 1
ATOM 1432 N N . LEU A 1 182 ? 15.330 3.977 -0.931 1.00 77.25 182 LEU A N 1
ATOM 1433 C CA . LEU A 1 182 ? 15.558 5.380 -1.292 1.00 77.25 182 LEU A CA 1
ATOM 1434 C C . LEU A 1 182 ? 14.348 6.044 -1.948 1.00 77.25 182 LEU A C 1
ATOM 1436 O O . LEU A 1 182 ? 14.004 7.176 -1.610 1.00 77.25 182 LEU A O 1
ATOM 1440 N N . THR A 1 183 ? 13.670 5.346 -2.858 1.00 81.44 183 THR A N 1
ATOM 1441 C CA . THR A 1 183 ? 12.551 5.938 -3.596 1.00 81.44 183 THR A CA 1
ATOM 1442 C C . THR A 1 183 ? 11.379 6.271 -2.680 1.00 81.44 183 THR A C 1
ATOM 1444 O O . THR A 1 183 ? 10.805 7.352 -2.774 1.00 81.44 183 THR A O 1
ATOM 1447 N N . ALA A 1 184 ? 11.051 5.380 -1.742 1.00 78.62 184 ALA A N 1
ATOM 1448 C CA . ALA A 1 184 ? 9.988 5.625 -0.774 1.00 78.62 184 ALA A CA 1
ATOM 1449 C C . ALA A 1 184 ? 10.329 6.789 0.171 1.00 78.62 184 ALA A C 1
ATOM 1451 O O . ALA A 1 184 ? 9.451 7.590 0.487 1.00 78.62 184 ALA A O 1
ATOM 1452 N N . LEU A 1 185 ? 11.601 6.925 0.568 1.00 77.12 185 LEU A N 1
ATOM 1453 C CA . LEU A 1 185 ? 12.079 8.069 1.352 1.00 77.12 185 LEU A CA 1
ATOM 1454 C C . LEU A 1 185 ? 11.950 9.388 0.577 1.00 77.12 185 LEU A C 1
ATOM 1456 O O . LEU A 1 185 ? 11.501 10.387 1.138 1.00 77.12 185 LEU A O 1
ATOM 1460 N N . TYR A 1 186 ? 12.277 9.394 -0.718 1.00 81.25 186 TYR A N 1
ATOM 1461 C CA . TYR A 1 186 ? 12.104 10.580 -1.561 1.00 81.25 186 TYR A CA 1
ATOM 1462 C C . TYR A 1 186 ? 10.631 10.968 -1.697 1.00 81.25 186 TYR A C 1
ATOM 1464 O O . TYR A 1 186 ? 10.263 12.128 -1.534 1.00 81.25 186 TYR A O 1
ATOM 1472 N N . VAL A 1 187 ? 9.759 9.988 -1.928 1.00 83.44 187 VAL A N 1
ATOM 1473 C CA . VAL A 1 187 ? 8.312 10.212 -1.995 1.00 83.44 187 VAL A CA 1
ATOM 1474 C C . VAL A 1 187 ? 7.764 10.749 -0.667 1.00 83.44 187 VAL A C 1
ATOM 1476 O O . VAL A 1 187 ? 6.950 11.673 -0.661 1.00 83.44 187 VAL A O 1
ATOM 1479 N N . ALA A 1 188 ? 8.241 10.236 0.468 1.00 76.12 188 ALA A N 1
ATOM 1480 C CA . ALA A 1 188 ? 7.912 10.781 1.784 1.00 76.12 188 ALA A CA 1
ATOM 1481 C C . ALA A 1 188 ? 8.399 12.223 1.974 1.00 76.12 188 ALA A C 1
ATOM 1483 O O . ALA A 1 188 ? 7.693 13.040 2.565 1.00 76.12 188 ALA A O 1
ATOM 1484 N N . LYS A 1 189 ? 9.567 12.585 1.438 1.00 76.88 189 LYS A N 1
ATOM 1485 C CA . LYS A 1 189 ? 10.000 13.986 1.426 1.00 76.88 189 LYS A CA 1
ATOM 1486 C C . LYS A 1 189 ? 8.990 14.863 0.675 1.00 76.88 189 LYS A C 1
ATOM 1488 O O . LYS A 1 189 ? 8.580 15.886 1.213 1.00 76.88 189 LYS A O 1
ATOM 1493 N N . LEU A 1 190 ? 8.525 14.437 -0.502 1.00 80.06 190 LEU A N 1
ATOM 1494 C CA . LEU A 1 190 ? 7.526 15.188 -1.276 1.00 80.06 190 LEU A CA 1
ATOM 1495 C C . LEU A 1 190 ? 6.204 15.360 -0.511 1.00 80.06 190 LEU A C 1
ATOM 1497 O O . LEU A 1 190 ? 5.604 16.430 -0.551 1.00 80.06 190 LEU A O 1
ATOM 1501 N N . PHE A 1 191 ? 5.779 14.364 0.271 1.00 72.88 191 PHE A N 1
ATOM 1502 C CA . PHE A 1 191 ? 4.615 14.512 1.156 1.00 72.88 191 PHE A CA 1
ATOM 1503 C C . PHE A 1 191 ? 4.732 15.698 2.129 1.00 72.88 191 PHE A C 1
ATOM 1505 O O . PHE A 1 191 ? 3.722 16.336 2.422 1.00 72.88 191 PHE A O 1
ATOM 1512 N N . HIS A 1 192 ? 5.936 16.027 2.610 1.00 67.19 192 HIS A N 1
ATOM 1513 C CA . HIS A 1 192 ? 6.151 17.181 3.492 1.00 67.19 192 HIS A CA 1
ATOM 1514 C C . HIS A 1 192 ? 6.092 18.533 2.777 1.00 67.19 192 HIS A C 1
ATOM 1516 O O . HIS A 1 192 ? 5.852 19.554 3.423 1.00 67.19 192 HIS A O 1
ATOM 1522 N N . GLU A 1 193 ? 6.335 18.555 1.469 1.00 68.75 193 GLU A N 1
ATOM 1523 C CA . GLU A 1 193 ? 6.386 19.785 0.675 1.00 68.75 193 GLU A CA 1
ATOM 1524 C C . GLU A 1 193 ? 4.994 20.268 0.252 1.00 68.75 193 GLU A C 1
ATOM 1526 O O . GLU A 1 193 ? 4.823 21.430 -0.113 1.00 68.75 193 GLU A O 1
ATOM 1531 N N . VAL A 1 194 ? 3.969 19.417 0.345 1.00 68.06 194 VAL A N 1
ATOM 1532 C CA . VAL A 1 194 ? 2.597 19.820 0.038 1.00 68.06 194 VAL A CA 1
ATOM 1533 C C . VAL A 1 194 ? 2.105 20.799 1.121 1.00 68.06 194 VAL A C 1
ATOM 1535 O O . VAL A 1 194 ? 1.869 20.445 2.275 1.00 68.06 194 VAL A O 1
ATOM 1538 N N . ASP A 1 195 ? 1.910 22.063 0.747 1.00 57.31 195 ASP A N 1
ATOM 1539 C CA . ASP A 1 195 ? 1.615 23.157 1.687 1.00 57.31 195 ASP A CA 1
ATOM 1540 C C . ASP A 1 195 ? 0.329 22.966 2.510 1.00 57.31 195 ASP A C 1
ATOM 1542 O O . ASP A 1 195 ? 0.224 23.463 3.633 1.00 57.31 195 ASP A O 1
ATOM 1546 N N . LEU A 1 196 ? -0.635 22.190 2.004 1.00 52.69 196 LEU A N 1
ATOM 1547 C CA . LEU A 1 196 ? -1.867 21.850 2.728 1.00 52.69 196 LEU A CA 1
ATOM 1548 C C . LEU A 1 196 ? -1.609 21.007 3.989 1.00 52.69 196 LEU A C 1
ATOM 1550 O O . LEU A 1 196 ? -2.437 21.003 4.899 1.00 52.69 196 LEU A O 1
ATOM 1554 N N . TRP A 1 197 ? -0.449 20.357 4.097 1.00 50.84 197 TRP A N 1
ATOM 1555 C CA . TRP A 1 197 ? -0.055 19.582 5.275 1.00 50.84 197 TRP A CA 1
ATOM 1556 C C . TRP A 1 197 ? 0.460 20.468 6.408 1.00 50.84 197 TRP A C 1
ATOM 1558 O O . TRP A 1 197 ? 0.402 20.066 7.563 1.00 50.84 197 TRP A O 1
ATOM 1568 N N . LYS A 1 198 ? 0.848 21.722 6.131 1.00 43.19 198 LYS A N 1
ATOM 1569 C CA . LYS A 1 198 ? 1.116 22.718 7.186 1.00 43.19 198 LYS A CA 1
ATOM 1570 C C . LYS A 1 198 ? -0.163 23.086 7.956 1.00 43.19 198 LYS A C 1
ATOM 1572 O O . LYS A 1 198 ? -0.083 23.488 9.113 1.00 43.19 198 LYS A O 1
ATOM 1577 N N . LEU A 1 199 ? -1.341 22.894 7.344 1.00 39.28 199 LEU A N 1
ATOM 1578 C CA . LEU A 1 199 ? -2.656 23.013 7.993 1.00 39.28 199 LEU A CA 1
ATOM 1579 C C . LEU A 1 199 ? -3.085 21.714 8.713 1.00 39.28 199 LEU A C 1
ATOM 1581 O O . LEU A 1 199 ? -3.929 21.770 9.604 1.00 39.28 199 LEU A O 1
ATOM 1585 N N . LEU A 1 200 ? -2.470 20.569 8.380 1.00 42.91 200 LEU A N 1
ATOM 1586 C CA . LEU A 1 200 ? -2.530 19.296 9.114 1.00 42.91 200 LEU A CA 1
ATOM 1587 C C . LEU A 1 200 ? -1.196 19.007 9.805 1.00 42.91 200 LEU A C 1
ATOM 1589 O O . LEU A 1 200 ? -0.511 18.025 9.506 1.00 42.91 200 LEU A O 1
ATOM 1593 N N . LEU A 1 201 ? -0.865 19.794 10.823 1.00 34.16 201 LEU A N 1
ATOM 1594 C CA . LEU A 1 201 ? 0.237 19.492 11.749 1.00 34.16 201 LEU A CA 1
ATOM 1595 C C . LEU A 1 201 ? 0.163 18.079 12.387 1.00 34.16 201 LEU A C 1
ATOM 1597 O O . LEU A 1 201 ? 1.074 17.688 13.108 1.00 34.16 201 LEU A O 1
ATOM 1601 N N . PHE A 1 202 ? -0.887 17.299 12.100 1.00 36.41 202 PHE A N 1
ATOM 1602 C CA . PHE A 1 202 ? -1.159 15.971 12.629 1.00 36.41 202 PHE A CA 1
ATOM 1603 C C . PHE A 1 202 ? -0.872 14.772 11.730 1.00 36.41 202 PHE A C 1
ATOM 1605 O O . PHE A 1 202 ? -0.934 13.644 12.212 1.00 36.41 202 PHE A O 1
ATOM 1612 N N . TRP A 1 203 ? -0.507 14.977 10.465 1.00 41.44 203 TRP A N 1
ATOM 1613 C CA . TRP A 1 203 ? -0.301 13.864 9.528 1.00 41.44 203 TRP A CA 1
ATOM 1614 C C . TRP A 1 203 ? 1.190 13.595 9.216 1.00 41.44 203 TRP A C 1
ATOM 1616 O O . TRP A 1 203 ? 1.521 12.756 8.380 1.00 41.44 203 TRP A O 1
ATOM 1626 N N . ILE A 1 204 ? 2.098 14.238 9.974 1.00 40.84 204 ILE A N 1
ATOM 1627 C CA . ILE A 1 204 ? 3.579 14.119 9.953 1.00 40.84 204 ILE A CA 1
ATOM 1628 C C . ILE A 1 204 ? 4.067 12.766 10.541 1.00 40.84 204 ILE A C 1
ATOM 1630 O O . ILE A 1 204 ? 5.092 12.663 11.212 1.00 40.84 204 ILE A O 1
ATOM 1634 N N . ILE A 1 205 ? 3.317 11.689 10.318 1.00 43.66 205 ILE A N 1
ATOM 1635 C CA . ILE A 1 205 ? 3.620 10.351 10.852 1.00 43.66 205 ILE A CA 1
ATOM 1636 C C . ILE A 1 205 ? 4.065 9.403 9.730 1.00 43.66 205 ILE A C 1
ATOM 1638 O O . ILE A 1 205 ? 4.892 8.533 9.978 1.00 43.66 205 ILE A O 1
ATOM 1642 N N . LEU A 1 206 ? 3.614 9.618 8.487 1.00 42.41 206 LEU A N 1
ATOM 1643 C CA . LEU A 1 206 ? 4.007 8.800 7.330 1.00 42.41 206 LEU A CA 1
ATOM 1644 C C . LEU A 1 206 ? 5.498 8.876 7.023 1.00 42.41 206 LEU A C 1
ATOM 1646 O O . LEU A 1 206 ? 6.158 7.859 6.843 1.00 42.41 206 LEU A O 1
ATOM 1650 N N . CYS A 1 207 ? 6.015 10.096 6.954 1.00 37.44 207 CYS A N 1
ATOM 1651 C CA . CYS A 1 207 ? 7.359 10.357 6.467 1.00 37.44 207 CYS A CA 1
ATOM 1652 C C . CYS A 1 207 ? 8.419 10.148 7.551 1.00 37.44 207 CYS A C 1
ATOM 1654 O O . CYS A 1 207 ? 9.520 9.691 7.268 1.00 37.44 207 CYS A O 1
ATOM 1656 N N . SER A 1 208 ? 8.044 10.421 8.803 1.00 36.31 208 SER A N 1
ATOM 1657 C CA . SER A 1 208 ? 8.888 10.258 9.990 1.00 36.31 208 SER A CA 1
ATOM 1658 C C . SER A 1 208 ? 9.056 8.794 10.415 1.00 36.31 208 SER A C 1
ATOM 1660 O O . SER A 1 208 ? 9.927 8.508 11.229 1.00 36.31 208 SER A O 1
ATOM 1662 N N . ASN A 1 209 ? 8.225 7.880 9.891 1.00 49.34 209 ASN A N 1
ATOM 1663 C CA . ASN A 1 209 ? 8.227 6.454 10.232 1.00 49.34 209 ASN A CA 1
ATOM 1664 C C . ASN A 1 209 ? 8.443 5.545 9.011 1.00 49.34 209 ASN A C 1
ATOM 1666 O O . ASN A 1 209 ? 7.973 4.404 9.017 1.00 49.34 209 ASN A O 1
ATOM 1670 N N . ILE A 1 210 ? 9.139 6.014 7.965 1.00 51.72 210 ILE A N 1
ATOM 1671 C CA . ILE A 1 210 ? 9.702 5.074 6.991 1.00 51.72 210 ILE A CA 1
ATOM 1672 C C . ILE A 1 210 ? 10.892 4.384 7.635 1.00 51.72 210 ILE A C 1
ATOM 1674 O O . ILE A 1 210 ? 11.992 4.930 7.723 1.00 51.72 210 ILE A O 1
ATOM 1678 N N . VAL A 1 211 ? 10.663 3.156 8.082 1.00 53.19 211 VAL A N 1
ATOM 1679 C CA . VAL A 1 211 ? 11.722 2.343 8.660 1.00 53.19 211 VAL A CA 1
ATOM 1680 C C . VAL A 1 211 ? 12.406 1.560 7.548 1.00 53.19 211 VAL A C 1
ATOM 1682 O O . VAL A 1 211 ? 11.915 0.522 7.103 1.00 53.19 211 VAL A O 1
ATOM 1685 N N . SER A 1 212 ? 13.558 2.063 7.110 1.00 55.12 212 SER A N 1
ATOM 1686 C CA . SER A 1 212 ? 14.475 1.325 6.239 1.00 55.12 212 SER A CA 1
ATOM 1687 C C . SER A 1 212 ? 15.368 0.461 7.120 1.00 55.12 212 SER A C 1
ATOM 1689 O O . SER A 1 212 ? 16.380 0.917 7.637 1.00 55.12 212 SER A O 1
ATOM 1691 N N . SER A 1 213 ? 14.936 -0.766 7.384 1.00 59.41 213 SER A N 1
ATOM 1692 C CA . SER A 1 213 ? 15.649 -1.692 8.268 1.00 59.41 213 SER A CA 1
ATOM 1693 C C . SER A 1 213 ? 15.288 -3.130 7.919 1.00 59.41 213 SER A C 1
ATOM 1695 O O . SER A 1 213 ? 14.423 -3.370 7.077 1.00 59.41 213 SER A O 1
ATOM 1697 N N . PHE A 1 214 ? 15.939 -4.106 8.536 1.00 64.25 214 PHE A N 1
ATOM 1698 C CA . PHE A 1 214 ? 15.748 -5.510 8.189 1.00 64.25 214 PHE A CA 1
ATOM 1699 C C . PHE A 1 214 ? 14.360 -6.034 8.586 1.00 64.25 214 PHE A C 1
ATOM 1701 O O . PHE A 1 214 ? 13.738 -5.598 9.559 1.00 64.25 214 PHE A O 1
ATOM 1708 N N . GLY A 1 215 ? 13.862 -7.011 7.822 1.00 63.00 215 GLY A N 1
ATOM 1709 C CA . GLY A 1 215 ? 12.594 -7.694 8.106 1.00 63.00 215 GLY A CA 1
ATOM 1710 C C . GLY A 1 215 ? 12.504 -8.274 9.530 1.00 63.00 215 GLY A C 1
ATOM 1711 O O . GLY A 1 215 ? 11.559 -7.926 10.240 1.00 63.00 215 GLY A O 1
ATOM 1712 N N . PRO A 1 216 ? 13.477 -9.091 9.986 1.00 70.88 216 PRO A N 1
ATOM 1713 C CA . PRO A 1 216 ? 13.456 -9.703 11.320 1.00 70.88 216 PRO A CA 1
ATOM 1714 C C . PRO A 1 216 ? 13.501 -8.726 12.500 1.00 70.88 216 PRO A C 1
ATOM 1716 O O . PRO A 1 216 ? 13.204 -9.129 13.618 1.00 70.88 216 PRO A O 1
ATOM 1719 N N . THR A 1 217 ? 13.877 -7.465 12.277 1.00 68.75 217 THR A N 1
ATOM 1720 C CA . THR A 1 217 ? 13.971 -6.454 13.334 1.00 68.75 217 THR A CA 1
ATOM 1721 C C . THR A 1 217 ? 12.798 -5.484 13.255 1.00 68.75 217 THR A C 1
ATOM 1723 O O . THR A 1 217 ? 11.832 -5.608 14.007 1.00 68.75 217 THR A O 1
ATOM 1726 N N . ALA A 1 218 ? 12.827 -4.546 12.313 1.00 68.75 218 ALA A N 1
ATOM 1727 C CA . ALA A 1 218 ? 11.793 -3.529 12.178 1.00 68.75 218 ALA A CA 1
ATOM 1728 C C . ALA A 1 218 ? 10.452 -4.095 11.712 1.00 68.75 218 ALA A C 1
ATOM 1730 O O . ALA A 1 218 ? 9.406 -3.695 12.219 1.00 68.75 218 ALA A O 1
ATOM 1731 N N . GLY A 1 219 ? 10.477 -5.032 10.759 1.00 71.00 219 GLY A N 1
ATOM 1732 C CA . GLY A 1 219 ? 9.259 -5.678 10.272 1.00 71.00 219 GLY A CA 1
ATOM 1733 C C . GLY A 1 219 ? 8.575 -6.493 11.370 1.00 71.00 219 GLY A C 1
ATOM 1734 O O . GLY A 1 219 ? 7.364 -6.381 11.548 1.00 71.00 219 GLY A O 1
ATOM 1735 N N . ALA A 1 220 ? 9.356 -7.257 12.140 1.00 75.75 220 ALA A N 1
ATOM 1736 C CA . ALA A 1 220 ? 8.849 -8.032 13.267 1.00 75.75 220 ALA A CA 1
ATOM 1737 C C . ALA A 1 220 ? 8.295 -7.133 14.379 1.00 75.75 220 ALA A C 1
ATOM 1739 O O . ALA A 1 220 ? 7.170 -7.356 14.815 1.00 75.75 220 ALA A O 1
ATOM 1740 N N . SER A 1 221 ? 9.033 -6.086 14.766 1.00 76.06 221 SER A N 1
ATOM 1741 C CA . SER A 1 221 ? 8.591 -5.115 15.775 1.00 76.06 221 SER A CA 1
ATOM 1742 C C . SER A 1 221 ? 7.266 -4.459 15.385 1.00 76.06 221 SER A C 1
ATOM 1744 O O . SER A 1 221 ? 6.319 -4.464 16.172 1.00 76.06 221 SER A O 1
ATOM 1746 N N . LEU A 1 222 ? 7.150 -3.996 14.133 1.00 77.25 222 LEU A N 1
ATOM 1747 C CA . LEU A 1 222 ? 5.906 -3.431 13.610 1.00 77.25 222 LEU A CA 1
ATOM 1748 C C . LEU A 1 222 ? 4.762 -4.456 13.624 1.00 77.25 222 LEU A C 1
ATOM 1750 O O . LEU A 1 222 ? 3.633 -4.117 13.975 1.00 77.25 222 LEU A O 1
ATOM 1754 N N . ALA A 1 223 ? 5.044 -5.712 13.269 1.00 81.81 223 ALA A N 1
ATOM 1755 C CA . ALA A 1 223 ? 4.034 -6.762 13.242 1.00 81.81 223 ALA A CA 1
ATOM 1756 C C . ALA A 1 223 ? 3.523 -7.139 14.649 1.00 81.81 223 ALA A C 1
ATOM 1758 O O . ALA A 1 223 ? 2.322 -7.366 14.839 1.00 81.81 223 ALA A O 1
ATOM 1759 N N . SER A 1 224 ? 4.407 -7.162 15.648 1.00 84.94 224 SER A N 1
ATOM 1760 C CA . SER A 1 224 ? 4.072 -7.497 17.038 1.00 84.94 224 SER A CA 1
ATOM 1761 C C . SER A 1 224 ? 3.633 -6.304 17.894 1.00 84.94 224 SER A C 1
ATOM 1763 O O . SER A 1 224 ? 3.276 -6.504 19.051 1.00 84.94 224 SER A O 1
ATOM 1765 N N . HIS A 1 225 ? 3.656 -5.074 17.372 1.00 80.81 225 HIS A N 1
ATOM 1766 C CA . HIS A 1 225 ? 3.356 -3.873 18.160 1.00 80.81 225 HIS A CA 1
ATOM 1767 C C . HIS A 1 225 ? 1.910 -3.878 18.685 1.00 80.81 225 HIS A C 1
ATOM 1769 O O . HIS A 1 225 ? 0.984 -4.173 17.927 1.00 80.81 225 HIS A O 1
ATOM 1775 N N . MET A 1 226 ? 1.698 -3.542 19.961 1.00 82.75 226 MET A N 1
ATOM 1776 C CA . MET A 1 226 ? 0.372 -3.617 20.600 1.00 82.75 226 MET A CA 1
ATOM 1777 C C . MET A 1 226 ? -0.580 -2.498 20.161 1.00 82.75 226 MET A C 1
ATOM 1779 O O . MET A 1 226 ? -1.782 -2.729 20.081 1.00 82.75 226 MET A O 1
ATOM 1783 N N . ASP A 1 227 ? -0.045 -1.330 19.805 1.00 80.69 227 ASP A N 1
ATOM 1784 C CA . ASP A 1 227 ? -0.829 -0.151 19.383 1.00 80.69 227 ASP A CA 1
ATOM 1785 C C . ASP A 1 227 ? -0.908 0.037 17.860 1.00 80.69 227 ASP A C 1
ATOM 1787 O O . ASP A 1 227 ? -1.120 1.139 17.362 1.00 80.69 227 ASP A O 1
ATOM 1791 N N . VAL A 1 228 ? -0.667 -1.033 17.099 1.00 81.56 228 VAL A N 1
ATOM 1792 C CA . VAL A 1 228 ? -0.941 -1.049 15.658 1.00 81.56 228 VAL A CA 1
ATOM 1793 C C . VAL A 1 228 ? -2.265 -1.768 15.442 1.00 81.56 228 VAL A C 1
ATOM 1795 O O . VAL A 1 228 ? -2.399 -2.945 15.775 1.00 81.56 228 VAL A O 1
ATOM 1798 N N . ASP A 1 229 ? -3.232 -1.073 14.856 1.00 84.12 229 ASP A N 1
ATOM 1799 C CA . ASP A 1 229 ? -4.606 -1.564 14.723 1.00 84.12 229 ASP A CA 1
ATOM 1800 C C . ASP A 1 229 ? -4.779 -2.512 13.532 1.00 84.12 229 ASP A C 1
ATOM 1802 O O . ASP A 1 229 ? -5.671 -3.356 13.522 1.00 84.12 229 ASP A O 1
ATOM 1806 N N . LYS A 1 230 ? -3.920 -2.409 12.510 1.00 93.94 230 LYS A N 1
ATOM 1807 C CA . LYS A 1 230 ? -3.975 -3.266 11.315 1.00 93.94 230 LYS A CA 1
ATOM 1808 C C . LYS A 1 230 ? -2.606 -3.494 10.695 1.00 93.94 230 LYS A C 1
ATOM 1810 O O . LYS A 1 230 ? -1.803 -2.570 10.620 1.00 93.94 230 LYS A O 1
ATOM 1815 N N . LEU A 1 231 ? -2.393 -4.682 10.122 1.00 96.00 231 LEU A N 1
ATOM 1816 C CA . LEU A 1 231 ? -1.268 -4.947 9.222 1.00 96.00 231 LEU A CA 1
ATOM 1817 C C . LEU A 1 231 ? -1.685 -5.154 7.766 1.00 96.00 231 LEU A C 1
ATOM 1819 O O . LEU A 1 231 ? -2.718 -5.759 7.454 1.00 96.00 231 LEU A O 1
ATOM 1823 N N . ALA A 1 232 ? -0.819 -4.696 6.865 1.00 97.12 232 ALA A N 1
ATOM 1824 C CA . ALA A 1 232 ? -0.822 -5.053 5.454 1.00 97.12 232 ALA A CA 1
ATOM 1825 C C . ALA A 1 232 ? 0.599 -5.415 5.004 1.00 97.12 232 ALA A C 1
ATOM 1827 O O . ALA A 1 232 ? 1.449 -4.539 4.823 1.00 97.12 232 ALA A O 1
ATOM 1828 N N . PHE A 1 233 ? 0.848 -6.691 4.736 1.00 97.44 233 PHE A N 1
ATOM 1829 C CA . PHE A 1 233 ? 2.150 -7.203 4.309 1.00 97.44 233 PHE A CA 1
ATOM 1830 C C . PHE A 1 233 ? 2.105 -7.664 2.855 1.00 97.44 233 PHE A C 1
ATOM 1832 O O . PHE A 1 233 ? 1.129 -8.270 2.415 1.00 97.44 233 PHE A O 1
ATOM 1839 N N . THR A 1 234 ? 3.169 -7.366 2.116 1.00 97.62 234 THR A N 1
ATOM 1840 C CA . THR A 1 234 ? 3.407 -7.942 0.794 1.00 97.62 234 THR A CA 1
ATOM 1841 C C . THR A 1 234 ? 4.816 -8.522 0.748 1.00 97.62 234 THR A C 1
ATOM 1843 O O . THR A 1 234 ? 5.770 -7.836 1.112 1.00 97.62 234 THR A O 1
ATOM 1846 N N . GLY A 1 235 ? 4.959 -9.774 0.315 1.00 95.12 235 GLY A N 1
ATOM 1847 C CA . GLY A 1 235 ? 6.254 -10.455 0.291 1.00 95.12 235 GLY A CA 1
ATOM 1848 C C . GLY A 1 235 ? 6.140 -11.964 0.091 1.00 95.12 235 GLY A C 1
ATOM 1849 O O . GLY A 1 235 ? 5.217 -12.449 -0.556 1.00 95.12 235 GLY A O 1
ATOM 1850 N N . SER A 1 236 ? 7.099 -12.726 0.618 1.00 96.25 236 SER A N 1
ATOM 1851 C CA . SER A 1 236 ? 7.099 -14.185 0.475 1.00 96.25 236 SER A CA 1
ATOM 1852 C C . SER A 1 236 ? 6.017 -14.843 1.334 1.00 96.25 236 SER A C 1
ATOM 1854 O O . SER A 1 236 ? 5.643 -14.339 2.396 1.00 96.25 236 SER A O 1
ATOM 1856 N N . THR A 1 237 ? 5.552 -16.017 0.904 1.00 97.81 237 THR A N 1
ATOM 1857 C CA . THR A 1 237 ? 4.567 -16.806 1.652 1.00 97.81 237 THR A CA 1
ATOM 1858 C C . THR A 1 237 ? 5.071 -17.192 3.041 1.00 97.81 237 THR A C 1
ATOM 1860 O O . THR A 1 237 ? 4.309 -17.141 4.003 1.00 97.81 237 THR A O 1
ATOM 1863 N N . ASP A 1 238 ? 6.355 -17.525 3.176 1.00 97.25 238 ASP A N 1
ATOM 1864 C CA . ASP A 1 238 ? 6.925 -17.932 4.462 1.00 97.25 238 ASP A CA 1
ATOM 1865 C C . ASP A 1 238 ? 7.030 -16.768 5.446 1.00 97.25 238 ASP A C 1
ATOM 1867 O O . ASP A 1 238 ? 6.643 -16.912 6.605 1.00 97.25 238 ASP A O 1
ATOM 1871 N N . THR A 1 239 ? 7.439 -15.581 4.990 1.00 94.88 239 THR A N 1
ATOM 1872 C CA . THR A 1 239 ? 7.402 -14.383 5.839 1.00 94.88 239 THR A CA 1
ATOM 1873 C C . THR A 1 239 ? 5.965 -13.973 6.162 1.00 94.88 239 THR A C 1
ATOM 1875 O O . THR A 1 239 ? 5.696 -13.551 7.284 1.00 94.88 239 THR A O 1
ATOM 1878 N N . GLY A 1 240 ? 5.018 -14.161 5.237 1.00 97.44 240 GLY A N 1
ATOM 1879 C CA . GLY A 1 240 ? 3.593 -13.929 5.489 1.00 97.44 240 GLY A CA 1
ATOM 1880 C C . GLY A 1 240 ? 3.044 -14.747 6.663 1.00 97.44 240 GLY A C 1
ATOM 1881 O O . GLY A 1 240 ? 2.315 -14.203 7.493 1.00 97.44 240 GLY A O 1
ATOM 1882 N N . LYS A 1 241 ? 3.448 -16.021 6.789 1.00 98.19 241 LYS A N 1
ATOM 1883 C CA . LYS A 1 241 ? 3.097 -16.872 7.944 1.00 98.19 241 LYS A CA 1
ATOM 1884 C C . LYS A 1 241 ? 3.632 -16.289 9.255 1.00 98.19 241 LYS A C 1
ATOM 1886 O O . LYS A 1 241 ? 2.887 -16.207 10.225 1.00 98.19 241 LYS A O 1
ATOM 1891 N N . ILE A 1 242 ? 4.887 -15.832 9.260 1.00 97.69 242 ILE A N 1
ATOM 1892 C CA . ILE A 1 242 ? 5.522 -15.215 10.438 1.00 97.69 242 ILE A CA 1
ATOM 1893 C C . ILE A 1 242 ? 4.784 -13.933 10.841 1.00 97.69 242 ILE A C 1
ATOM 1895 O O . ILE A 1 242 ? 4.488 -13.732 12.015 1.00 97.69 242 ILE A O 1
ATOM 1899 N N . VAL A 1 243 ? 4.445 -13.070 9.878 1.00 96.50 243 VAL A N 1
ATOM 1900 C CA . VAL A 1 243 ? 3.691 -11.833 10.149 1.00 96.50 243 VAL A CA 1
ATOM 1901 C C . VAL A 1 243 ? 2.337 -12.143 10.785 1.00 96.50 243 VAL A C 1
ATOM 1903 O O . VAL A 1 243 ? 1.950 -11.485 11.751 1.00 96.50 243 VAL A O 1
ATOM 1906 N N . LEU A 1 244 ? 1.634 -13.158 10.276 1.00 97.75 244 LEU A N 1
ATOM 1907 C CA . LEU A 1 244 ? 0.353 -13.585 10.834 1.00 97.75 244 LEU A CA 1
ATOM 1908 C C . LEU A 1 244 ? 0.505 -14.126 12.264 1.00 97.75 244 LEU A C 1
ATOM 1910 O O . LEU A 1 244 ? -0.294 -13.789 13.133 1.00 97.75 244 LEU A O 1
ATOM 1914 N N . GLU A 1 245 ? 1.552 -14.909 12.529 1.00 98.31 245 GLU A N 1
ATOM 1915 C CA . GLU A 1 245 ? 1.866 -15.424 13.865 1.00 98.31 245 GLU A CA 1
ATOM 1916 C C . GLU A 1 245 ? 2.177 -14.297 14.863 1.00 98.31 245 GLU A C 1
ATOM 1918 O O . GLU A 1 245 ? 1.674 -14.311 15.987 1.00 98.31 245 GLU A O 1
ATOM 1923 N N . LEU A 1 246 ? 2.960 -13.291 14.461 1.00 94.81 246 LEU A N 1
ATOM 1924 C CA . LEU A 1 246 ? 3.284 -12.133 15.303 1.00 94.81 246 LEU A CA 1
ATOM 1925 C C . LEU A 1 246 ? 2.049 -11.279 15.616 1.00 94.81 246 LEU A C 1
ATOM 1927 O O . LEU A 1 246 ? 1.882 -10.819 16.749 1.00 94.81 246 LEU A O 1
ATOM 1931 N N . ALA A 1 247 ? 1.157 -11.096 14.642 1.00 97.19 247 ALA A N 1
ATOM 1932 C CA . ALA A 1 247 ? -0.126 -10.438 14.871 1.00 97.19 247 ALA A CA 1
ATOM 1933 C C . ALA A 1 247 ? -0.997 -11.242 15.849 1.00 97.19 247 ALA A C 1
ATOM 1935 O O . ALA A 1 247 ? -1.554 -10.674 16.789 1.00 97.19 247 ALA A O 1
ATOM 1936 N N . ALA A 1 248 ? -1.047 -12.568 15.677 1.00 98.12 248 ALA A N 1
ATOM 1937 C CA . ALA A 1 248 ? -1.816 -13.462 16.535 1.00 98.12 248 ALA A CA 1
ATOM 1938 C C . ALA A 1 248 ? -1.306 -13.477 17.989 1.00 98.12 248 ALA A C 1
ATOM 1940 O O . ALA A 1 248 ? -2.096 -13.503 18.927 1.00 98.12 248 ALA A O 1
ATOM 1941 N N . LYS A 1 249 ? 0.017 -13.428 18.180 1.00 97.62 249 LYS A N 1
ATOM 1942 C CA . LYS A 1 249 ? 0.670 -13.422 19.500 1.00 97.62 249 LYS A CA 1
ATOM 1943 C C . LYS A 1 249 ? 0.635 -12.073 20.224 1.00 97.62 249 LYS A C 1
ATOM 1945 O O . LYS A 1 249 ? 0.993 -12.028 21.396 1.00 97.62 249 LYS A O 1
ATOM 1950 N N . SER A 1 250 ? 0.269 -10.990 19.537 1.00 93.62 250 SER A N 1
ATOM 1951 C CA . SER A 1 250 ? 0.234 -9.639 20.108 1.00 93.62 250 SER A CA 1
ATOM 1952 C C . SER A 1 250 ? -1.195 -9.229 20.473 1.00 93.62 250 SER A C 1
ATOM 1954 O O . SER A 1 250 ? -1.730 -9.679 21.480 1.00 93.62 250 SER A O 1
ATOM 1956 N N . ASN A 1 251 ? -1.830 -8.393 19.657 1.00 92.12 251 ASN A N 1
ATOM 1957 C CA . ASN A 1 251 ? -3.148 -7.808 19.919 1.00 92.12 251 ASN A CA 1
ATOM 1958 C C . ASN A 1 251 ? -4.252 -8.359 18.995 1.00 92.12 251 ASN A C 1
ATOM 1960 O O . ASN A 1 251 ? -5.316 -7.755 18.902 1.00 92.12 251 ASN A O 1
ATOM 1964 N N . LEU A 1 252 ? -3.998 -9.463 18.278 1.00 97.81 252 LEU A N 1
ATOM 1965 C CA . LEU A 1 252 ? -4.924 -10.051 17.297 1.00 97.81 252 LEU A CA 1
ATOM 1966 C C . LEU A 1 252 ? -5.344 -9.079 16.177 1.00 97.81 252 LEU A C 1
ATOM 1968 O O . LEU A 1 252 ? -6.414 -9.234 15.585 1.00 97.81 252 LEU A O 1
ATOM 1972 N N . LYS A 1 253 ? -4.501 -8.086 15.858 1.00 96.81 253 LYS A N 1
ATOM 1973 C CA . LYS A 1 253 ? -4.771 -7.125 14.782 1.00 96.81 253 LYS A CA 1
ATOM 1974 C C . LYS A 1 253 ? -5.066 -7.832 13.447 1.00 96.81 253 LYS A C 1
ATOM 1976 O O . LYS A 1 253 ? -4.355 -8.774 13.081 1.00 96.81 253 LYS A O 1
ATOM 1981 N N . PRO A 1 254 ? -6.061 -7.374 12.667 1.00 98.00 254 PRO A N 1
ATOM 1982 C CA . PRO A 1 254 ? -6.342 -7.918 11.345 1.00 98.00 254 PRO A CA 1
ATOM 1983 C C . PRO A 1 254 ? -5.150 -7.752 10.397 1.00 98.00 254 PRO A C 1
ATOM 1985 O O . PRO A 1 254 ? -4.533 -6.686 10.308 1.00 98.00 254 PRO A O 1
ATOM 1988 N N . VAL A 1 255 ? -4.872 -8.799 9.619 1.00 98.19 255 VAL A N 1
ATOM 1989 C CA . VAL A 1 255 ? -3.742 -8.856 8.683 1.00 98.19 255 VAL A CA 1
ATOM 1990 C C . VAL A 1 255 ? -4.247 -9.071 7.260 1.00 98.19 255 VAL A C 1
ATOM 1992 O O . VAL A 1 255 ? -5.042 -9.970 7.004 1.00 98.19 255 VAL A O 1
ATOM 1995 N N . THR A 1 256 ? -3.762 -8.261 6.319 1.00 98.50 256 THR A N 1
ATOM 1996 C CA . THR A 1 256 ? -3.903 -8.513 4.876 1.00 98.50 256 THR A CA 1
ATOM 1997 C C . THR A 1 256 ? -2.556 -8.961 4.320 1.00 98.50 256 THR A C 1
ATOM 1999 O O . THR A 1 256 ? -1.544 -8.303 4.577 1.00 98.50 256 THR A O 1
ATOM 2002 N N . LEU A 1 257 ? -2.546 -10.067 3.575 1.00 98.19 257 LEU A N 1
ATOM 2003 C CA . LEU A 1 257 ? -1.343 -10.687 3.023 1.00 98.19 257 LEU A CA 1
ATOM 2004 C C . LEU A 1 257 ? -1.438 -10.764 1.497 1.00 98.19 257 LEU A C 1
ATOM 2006 O O . LEU A 1 257 ? -2.331 -11.418 0.973 1.00 98.19 257 LEU A O 1
ATOM 2010 N N . GLU A 1 258 ? -0.478 -10.151 0.811 1.00 98.00 258 GLU A N 1
ATOM 2011 C CA . GLU A 1 258 ? -0.256 -10.311 -0.630 1.00 98.00 258 GLU A CA 1
ATOM 2012 C C . GLU A 1 258 ? 1.047 -11.090 -0.829 1.00 98.00 258 GLU A C 1
ATOM 2014 O O . GLU A 1 258 ? 2.134 -10.596 -0.512 1.00 98.00 258 GLU A O 1
ATOM 2019 N N . LEU A 1 259 ? 0.943 -12.344 -1.267 1.00 97.75 259 LEU A N 1
ATOM 2020 C CA . LEU A 1 259 ? 2.041 -13.312 -1.191 1.00 97.75 259 LEU A CA 1
ATOM 2021 C C . LEU A 1 259 ? 2.528 -13.754 -2.574 1.00 97.75 259 LEU A C 1
ATOM 2023 O O . LEU A 1 259 ? 2.024 -13.327 -3.611 1.00 97.75 259 LEU A O 1
ATOM 2027 N N . GLY A 1 260 ? 3.541 -14.619 -2.586 1.00 94.12 260 GLY A N 1
ATOM 2028 C CA . GLY A 1 260 ? 4.037 -15.224 -3.816 1.00 94.12 260 GLY A CA 1
ATOM 2029 C C . GLY A 1 260 ? 2.974 -16.083 -4.507 1.00 94.12 260 GLY A C 1
ATOM 2030 O O . GLY A 1 260 ? 2.105 -16.668 -3.863 1.00 94.12 260 GLY A O 1
ATOM 2031 N N . GLY A 1 261 ? 3.084 -16.195 -5.828 1.00 94.06 261 GLY A N 1
ATOM 2032 C CA . GLY A 1 261 ? 2.191 -17.006 -6.648 1.00 94.06 261 GLY A CA 1
ATOM 2033 C C . GLY A 1 261 ? 2.952 -17.833 -7.676 1.00 94.06 261 GLY A C 1
ATOM 2034 O O . GLY A 1 261 ? 4.089 -17.526 -8.038 1.00 94.06 261 GLY A O 1
ATOM 2035 N N . LYS A 1 262 ? 2.296 -18.884 -8.171 1.00 95.06 262 LYS A N 1
ATOM 2036 C CA . LYS A 1 262 ? 2.740 -19.658 -9.334 1.00 95.06 262 LYS A CA 1
ATOM 2037 C C . LYS A 1 262 ? 1.646 -19.628 -10.396 1.00 95.06 262 LYS A C 1
ATOM 2039 O O . LYS A 1 262 ? 0.975 -20.623 -10.640 1.00 95.06 262 LYS A O 1
ATOM 2044 N N . SER A 1 263 ? 1.431 -18.442 -10.957 1.00 94.19 263 SER A N 1
ATOM 2045 C CA . SER A 1 263 ? 0.314 -18.160 -11.858 1.00 94.19 263 SER A CA 1
ATOM 2046 C C . SER A 1 263 ? 0.497 -18.882 -13.201 1.00 94.19 263 SER A C 1
ATOM 2048 O O . SER A 1 263 ? 1.473 -18.595 -13.897 1.00 94.19 263 SER A O 1
ATOM 2050 N N . PRO A 1 264 ? -0.388 -19.826 -13.571 1.00 94.88 264 PRO A N 1
ATOM 2051 C CA . PRO A 1 264 ? -0.321 -20.491 -14.865 1.00 94.88 264 PRO A CA 1
ATOM 2052 C C . PRO A 1 264 ? -0.826 -19.565 -15.979 1.00 94.88 264 PRO A C 1
ATOM 2054 O O . PRO A 1 264 ? -1.735 -18.764 -15.768 1.00 94.88 264 PRO A O 1
ATOM 2057 N N . PHE A 1 265 ? -0.271 -19.724 -17.178 1.00 93.31 265 PHE A N 1
ATOM 2058 C CA . PHE A 1 265 ? -0.778 -19.120 -18.407 1.00 93.31 265 PHE A CA 1
ATOM 2059 C C . PHE A 1 265 ? -1.100 -20.257 -19.383 1.00 93.31 265 PHE A C 1
ATOM 2061 O O . PHE A 1 265 ? -0.201 -21.000 -19.774 1.00 93.31 265 PHE A O 1
ATOM 2068 N N . ILE A 1 266 ? -2.387 -20.458 -19.683 1.00 94.12 266 ILE A N 1
ATOM 2069 C CA . ILE A 1 266 ? -2.880 -21.586 -20.487 1.00 94.12 266 ILE A CA 1
ATOM 2070 C C . ILE A 1 266 ? -3.232 -21.067 -21.877 1.00 94.12 266 ILE A C 1
ATOM 2072 O O . ILE A 1 266 ? -4.057 -20.166 -22.010 1.00 94.12 266 ILE A O 1
ATOM 2076 N N . VAL A 1 267 ? -2.617 -21.660 -22.898 1.00 94.69 267 VAL A N 1
ATOM 2077 C CA . VAL A 1 267 ? -2.866 -21.348 -24.307 1.00 94.69 267 VAL A CA 1
ATOM 2078 C C . VAL A 1 267 ? -3.707 -22.469 -24.903 1.00 94.69 267 VAL A C 1
ATOM 2080 O O . VAL A 1 267 ? -3.272 -23.619 -24.937 1.00 94.69 267 VAL A O 1
ATOM 2083 N N . CYS A 1 268 ? -4.923 -22.133 -25.327 1.00 94.25 268 CYS A N 1
ATOM 2084 C CA . CYS A 1 268 ? -5.840 -23.063 -25.982 1.00 94.25 268 CYS A CA 1
ATOM 2085 C C . CYS A 1 268 ? -5.519 -23.199 -27.479 1.00 94.25 268 CYS A C 1
ATOM 2087 O O . CYS A 1 268 ? -4.835 -22.356 -28.055 1.00 94.25 268 CYS A O 1
ATOM 2089 N N . GLU A 1 269 ? -6.018 -24.261 -28.113 1.00 95.56 269 GLU A N 1
ATOM 2090 C CA . GLU A 1 269 ? -5.759 -24.569 -29.531 1.00 95.56 269 GLU A CA 1
ATOM 2091 C C . GLU A 1 269 ? -6.237 -23.465 -30.491 1.00 95.56 269 GLU A C 1
ATOM 2093 O O . GLU A 1 269 ? -5.639 -23.246 -31.540 1.00 95.56 269 GLU A O 1
ATOM 2098 N N . ASP A 1 270 ? -7.284 -22.734 -30.116 1.00 95.50 270 ASP A N 1
ATOM 2099 C CA . ASP A 1 270 ? -7.878 -21.639 -30.884 1.00 95.50 270 ASP A CA 1
ATOM 2100 C C . ASP A 1 270 ? -7.205 -20.276 -30.641 1.00 95.50 270 ASP A C 1
ATOM 2102 O O . ASP A 1 270 ? -7.639 -19.254 -31.185 1.00 95.50 270 ASP A O 1
ATOM 2106 N N . ALA A 1 271 ? -6.144 -20.234 -29.832 1.00 95.62 271 ALA A N 1
ATOM 2107 C CA . ALA A 1 271 ? -5.450 -18.998 -29.520 1.00 95.62 271 ALA A CA 1
ATOM 2108 C C . ALA A 1 271 ? -4.738 -18.419 -30.751 1.00 95.62 271 ALA A C 1
ATOM 2110 O O . ALA A 1 271 ? -4.066 -19.104 -31.522 1.00 95.62 271 ALA A O 1
ATOM 2111 N N . ASN A 1 272 ? -4.819 -17.096 -30.893 1.00 95.12 272 ASN A N 1
ATOM 2112 C CA . ASN A 1 272 ? -3.994 -16.373 -31.850 1.00 95.12 272 ASN A CA 1
ATOM 2113 C C . ASN A 1 272 ? -2.529 -16.391 -31.375 1.00 95.12 272 ASN A C 1
ATOM 2115 O O . ASN A 1 272 ? -2.178 -15.669 -30.438 1.00 95.12 272 ASN A O 1
ATOM 2119 N N . ILE A 1 273 ? -1.691 -17.214 -32.013 1.00 92.88 273 ILE A N 1
ATOM 2120 C CA . ILE A 1 273 ? -0.308 -17.461 -31.574 1.00 92.88 273 ILE A CA 1
ATOM 2121 C C . ILE A 1 273 ? 0.530 -16.176 -31.582 1.00 92.88 273 ILE A C 1
ATOM 2123 O O . ILE A 1 273 ? 1.204 -15.903 -30.594 1.00 92.88 273 ILE A O 1
ATOM 2127 N N . ASP A 1 274 ? 0.424 -15.348 -32.623 1.00 93.56 274 ASP A N 1
ATOM 2128 C CA . ASP A 1 274 ? 1.245 -14.134 -32.773 1.00 93.56 274 ASP A CA 1
ATOM 2129 C C . ASP A 1 274 ? 1.015 -13.100 -31.663 1.00 93.56 274 ASP A C 1
ATOM 2131 O O . ASP A 1 274 ? 1.913 -12.335 -31.330 1.00 93.56 274 ASP A O 1
ATOM 2135 N N . ARG A 1 275 ? -0.192 -13.051 -31.088 1.00 91.94 275 ARG A N 1
ATOM 2136 C CA . ARG A 1 275 ? -0.492 -12.196 -29.927 1.00 91.94 275 ARG A CA 1
ATOM 2137 C C . ARG A 1 275 ? -0.147 -12.841 -28.588 1.00 91.94 275 ARG A C 1
ATOM 2139 O O . ARG A 1 275 ? -0.158 -12.147 -27.575 1.00 91.94 275 ARG A O 1
ATOM 2146 N N . THR A 1 276 ? 0.028 -14.157 -28.569 1.00 89.50 276 THR A N 1
ATOM 2147 C CA . THR A 1 276 ? 0.188 -14.942 -27.341 1.00 89.50 276 THR A CA 1
ATOM 2148 C C . THR A 1 276 ? 1.653 -15.062 -26.919 1.00 89.50 276 THR A C 1
ATOM 2150 O O . THR A 1 276 ? 1.923 -15.138 -25.721 1.00 89.50 276 THR A O 1
ATOM 2153 N N . VAL A 1 277 ? 2.571 -15.109 -27.890 1.00 84.19 277 VAL A N 1
ATOM 2154 C CA . VAL A 1 277 ? 4.033 -15.171 -27.699 1.00 84.19 277 VAL A CA 1
ATOM 2155 C C . VAL A 1 277 ? 4.599 -13.788 -27.386 1.00 84.19 277 VAL A C 1
ATOM 2157 O O . VAL A 1 277 ? 5.488 -13.721 -26.508 1.00 84.19 277 VAL A O 1
#

Sequence (277 aa):
MQKPVIMALSNPTSQSECTAEEAYTWSKGHAIFASGSPFDPVEYNGKVFVPGQFLRVFIMEDKDKFKSRILLCFADLVEKHSNELAVLETWNNGKPYEQAAKTELPLFVRLFHCYAGWADKIHRLTVPADGPYHVQTLHEPIGVAGQIIPWNFTLVMFAWKVGPALACGNTIVLKTTEQTPLTALYVAKLFHEVDLWKLLLFWIILCSNIVSSFGPTAGASLASHMDVDKLAFTGSTDTGKIVLELAAKSNLKPVTLELGGKSPFIVCEDANIDRTV

InterPro domains:
  IPR012302 Malic enzyme, NAD-binding [PF03949] (2-58)
  IPR015590 Aldehyde dehydrogenase domain [PF00171] (67-277)
  IPR016161 Aldehyde/histidinol dehydrogenase [SSF53720] (66-277)
  IPR016162 Aldehyde dehydrogenase, N-terminal [G3DSA:3.40.605.10] (63-277)
  IPR029510 Aldehyde dehydrogenase, glutamic acid active site [PS00687] (257-264)
  IPR036291 NAD(P)-binding domain superfamily [SSF51735] (2-54)

pLDDT: mean 74.64, std 22.83, range [28.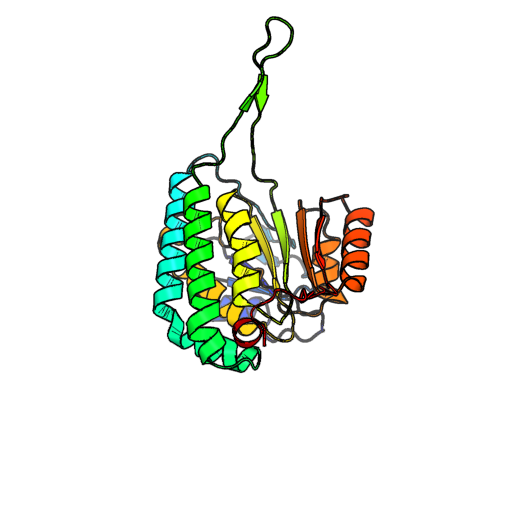66, 98.5]

Secondary structure (DSSP, 8-state):
-PPPEEE-----SS--SS-HHHHHHHTTTSEEE--SSPPPPEEETTEEE-----------SS-HHHHHHHHHHHHHHHHHTHHHHHHHHHHHH---HHHIIIIIHHHHHHHHHHHHHHTT-----EE--SSS--EE------SEEEEE--STTHHHHHHHHHHHHHHTT-EEEEEE-SSSHHHHHHHHHHHHH-GGGGS-TT-TTTTTT-EES-IIIIIHHHHH-TT--EEEEES-HHHHHHHHHHHHHTT---EEEE----------TTS-HHHH-

Organism: Liquidambar formosana (NCBI:txid63359)

Radius of gyration: 21.27 Å; chains: 1; bounding box: 65×52×68 Å

Foldseek 3Di:
DDDADEFEAEDPDPDDVDAQVRVCVVVVNRYRYDHPDQDDWDDDPNDTHRPDPDDPADQDDDDLLLLLVLLLLLLVLLVVCLQVLLVLLCVLQVDDSCCSRVPQSVLLSVLSNVLSVCLNVPDKDFDDDDPDDTDIDDQAQLEEEEEEDERNRQSNSCSVRVSNSSSRRYAYQYEYELSRQPSLLVSLVSSVVRVSCVVVPRNNRHNSRHHNYHCVPPVLCSLLPQPHQAYEYEEAPVSVVVSCVSCVVHNVHYYHYHYDDDDDDDDDPPDPVVVVD